Protein AF-A0A6C0JIK9-F1 (afdb_monomer_lite)

pLDDT: mean 92.33, std 9.12, range [46.41, 98.75]

Foldseek 3Di:
DAAEAEQLALVPGVQLVCQVVVVVVVRQHYEWEWEDACPAIKTDDDQACVVLVDGGGRNDDDQVVVVVSSIHGVVVNLVVCVVAAAHEYEYEYDDDDCVNLVRVLVVLVVGDLPGYAYEYEYQPVVSLVVNCVSNDDPDPRYFYEYEEEDDDDDPVVVSPPPGQEYEYEQVCCLVCLVVDPHAYEYPDDAAPVSRPDDCVSHPYYHYNHSVNPDDD

Secondary structure (DSSP, 8-state):
-EEEETTS-SSSTT-GGGHHHHHHTT--EEEEEEEE-SSSEEE-S-SBSGGGT--SBGGGS-HHHHHTTT-EEHHHHHHHHTT-SS-EEEEEE-SS-THHHHHHHHHHHHS--TT-EEEEE-S-HHHHHHHHHHHTT--TTEEEEEEE-SPPPTTHHHHTTT-SEEEEETTTGGGTGGG--S-EEEES--SSTT-SS-GGG-SEEEES-GGGG---

InterPro domains:
  IPR017946 PLC-like phosphodiesterase, TIM beta/alpha-barrel domain superfamily [G3DSA:3.20.20.190] (1-215)
  IPR017946 PLC-like phosphodiesterase, TIM beta/alpha-barrel domain superfamily [SSF51695] (24-212)
  IPR030395 Glycerophosphodiester phosphodiesterase domain [PF03009] (11-85)

Radius of gyration: 16.89 Å; chains: 1; bounding box: 44×43×44 Å

Sequence (216 aa):
MNVICHRIDYYSQNNINLIDSYIKKGINSFEIDIQLCKDEIVIFHDFSLTSKGINKNVSEFPLEQLEKYGIYSIDKLFSLLTNYSKVNIFLDLKGFNEKLIGKLYEKLINIDLSKNTFYIQSFNHYFINLLKKLLGNNIKNIFFGYLIGTYMDIHWHKYIKNIDYLCIDNQFISKFIKKIEKPLYVYNCNSKEELTCESRFLSGIITDFPFNFKRN

Structure (mmCIF, N/CA/C/O backbone):
data_AF-A0A6C0JIK9-F1
#
_entry.id   AF-A0A6C0JIK9-F1
#
loop_
_atom_site.group_PDB
_atom_site.id
_atom_site.type_symbol
_atom_site.label_atom_id
_atom_site.label_alt_id
_atom_site.label_comp_id
_atom_site.label_asym_id
_atom_site.label_entity_id
_atom_site.label_seq_id
_atom_site.pdbx_PDB_ins_code
_atom_site.Cartn_x
_atom_site.Cartn_y
_atom_site.Cartn_z
_atom_site.occupancy
_atom_site.B_iso_or_equiv
_atom_site.auth_seq_id
_atom_site.auth_comp_id
_atom_site.auth_asym_id
_atom_site.auth_atom_id
_atom_site.pdbx_PDB_model_num
ATOM 1 N N . MET A 1 1 ? 5.771 -8.894 -16.751 1.00 87.50 1 MET A N 1
ATOM 2 C CA . MET A 1 1 ? 6.016 -7.807 -15.788 1.00 87.50 1 MET A CA 1
ATOM 3 C C . MET A 1 1 ? 4.672 -7.236 -15.382 1.00 87.50 1 MET A C 1
ATOM 5 O O . MET A 1 1 ? 3.883 -6.911 -16.264 1.00 87.50 1 MET A O 1
ATOM 9 N N . ASN A 1 2 ? 4.401 -7.183 -14.084 1.00 92.94 2 ASN A N 1
ATOM 10 C CA . ASN A 1 2 ? 3.173 -6.618 -13.535 1.00 92.94 2 ASN A CA 1
ATOM 11 C C . ASN A 1 2 ? 3.219 -5.088 -13.592 1.00 92.94 2 ASN A C 1
ATOM 13 O O . ASN A 1 2 ? 4.280 -4.491 -13.422 1.00 92.94 2 ASN A O 1
ATOM 17 N N . VAL A 1 3 ? 2.068 -4.464 -13.812 1.00 95.50 3 VAL A N 1
ATOM 18 C CA . VAL A 1 3 ? 1.909 -3.010 -13.731 1.00 95.50 3 VAL A CA 1
ATOM 19 C C . VAL A 1 3 ? 1.106 -2.720 -12.476 1.00 95.50 3 VAL A C 1
ATOM 21 O O . VAL A 1 3 ? -0.031 -3.174 -12.355 1.00 95.50 3 VAL A O 1
ATOM 24 N N . ILE A 1 4 ? 1.722 -2.015 -11.536 1.00 97.62 4 ILE A N 1
ATOM 25 C CA . ILE A 1 4 ? 1.156 -1.671 -10.240 1.00 97.62 4 ILE A CA 1
ATOM 26 C C . ILE A 1 4 ? 0.809 -0.187 -10.277 1.00 97.62 4 ILE A C 1
ATOM 28 O O . ILE A 1 4 ? 1.666 0.656 -10.536 1.00 97.62 4 ILE A O 1
ATOM 32 N N . CYS A 1 5 ? -0.459 0.127 -10.041 1.00 97.75 5 CYS A N 1
ATOM 33 C CA . CYS A 1 5 ? -0.926 1.501 -10.017 1.00 97.75 5 CYS A CA 1
ATOM 34 C C . CYS A 1 5 ? -0.479 2.180 -8.722 1.00 97.75 5 CYS A C 1
ATOM 36 O O . CYS A 1 5 ? -0.973 1.827 -7.649 1.00 97.75 5 CYS A O 1
ATOM 38 N N . HIS A 1 6 ? 0.443 3.132 -8.833 1.00 98.06 6 HIS A N 1
ATOM 39 C CA . HIS A 1 6 ? 0.947 3.919 -7.713 1.00 98.06 6 HIS A CA 1
ATOM 40 C C . HIS A 1 6 ? -0.191 4.751 -7.129 1.00 98.06 6 HIS A C 1
ATOM 42 O O . HIS A 1 6 ? -0.870 5.474 -7.864 1.00 98.06 6 HIS A O 1
ATOM 48 N N . ARG A 1 7 ? -0.446 4.593 -5.827 1.00 97.69 7 ARG A N 1
ATOM 49 C CA . ARG A 1 7 ? -1.497 5.309 -5.088 1.00 97.69 7 ARG A CA 1
ATOM 50 C C . ARG A 1 7 ? -2.867 5.299 -5.765 1.00 97.69 7 ARG A C 1
ATOM 52 O O . ARG A 1 7 ? -3.630 6.243 -5.594 1.00 97.69 7 ARG A O 1
ATOM 59 N N . ILE A 1 8 ? -3.206 4.251 -6.520 1.00 96.94 8 ILE A N 1
ATOM 60 C CA . ILE A 1 8 ? -4.480 4.062 -7.252 1.00 96.94 8 ILE A CA 1
ATOM 61 C C . ILE A 1 8 ? -4.760 5.063 -8.390 1.00 96.94 8 ILE A C 1
ATOM 63 O O . ILE A 1 8 ? -5.288 4.654 -9.419 1.00 96.94 8 ILE A O 1
ATOM 67 N N . ASP A 1 9 ? -4.448 6.345 -8.240 1.00 95.81 9 ASP A N 1
ATOM 68 C CA . ASP A 1 9 ? -4.640 7.376 -9.258 1.00 95.81 9 ASP A CA 1
ATOM 69 C C . ASP A 1 9 ? -3.672 8.543 -9.039 1.00 95.81 9 ASP A C 1
ATOM 71 O O . ASP A 1 9 ? -3.391 8.926 -7.904 1.00 95.81 9 ASP A O 1
ATOM 75 N N . TYR A 1 10 ? -3.202 9.146 -10.130 1.00 94.06 10 TYR A N 1
ATOM 76 C CA . TYR A 1 10 ? -2.253 10.256 -10.077 1.00 94.06 10 TYR A CA 1
ATOM 77 C C . TYR A 1 10 ? -2.864 11.527 -9.465 1.00 94.06 10 TYR A C 1
ATOM 79 O O . TYR A 1 10 ? -2.210 12.208 -8.674 1.00 94.06 10 TYR A O 1
ATOM 87 N N . TYR A 1 11 ? -4.121 11.839 -9.802 1.00 93.19 11 TYR A N 1
ATOM 88 C CA . TYR A 1 11 ? -4.795 13.066 -9.362 1.00 93.19 11 TYR A CA 1
ATOM 89 C C . TYR A 1 11 ? -5.511 12.898 -8.017 1.00 93.19 11 TYR A C 1
ATOM 91 O O . TYR A 1 11 ? -5.563 13.822 -7.209 1.00 93.19 11 TYR A O 1
ATOM 99 N N . SER A 1 12 ? -6.059 11.711 -7.773 1.00 93.81 12 SER A N 1
ATOM 100 C CA . SER A 1 12 ? -6.825 11.335 -6.584 1.00 93.81 12 SER A CA 1
ATOM 101 C C . SER A 1 12 ? -6.098 10.249 -5.797 1.00 93.81 12 SER A C 1
ATOM 103 O O . SER A 1 12 ? -6.660 9.187 -5.518 1.00 93.81 12 SER A O 1
ATOM 105 N N . GLN A 1 13 ? -4.841 10.522 -5.449 1.00 95.56 13 GLN A N 1
ATOM 106 C CA . GLN A 1 13 ? -3.968 9.573 -4.762 1.00 95.56 13 GLN A CA 1
ATOM 107 C C . GLN A 1 13 ? -4.644 8.952 -3.538 1.00 95.56 13 GLN A C 1
ATOM 109 O O . GLN A 1 13 ? -5.272 9.640 -2.730 1.00 95.56 13 GLN A O 1
ATOM 114 N N . ASN A 1 14 ? -4.478 7.639 -3.398 1.00 96.94 14 ASN A N 1
ATOM 115 C CA . ASN A 1 14 ? -4.980 6.814 -2.307 1.00 96.94 14 ASN A CA 1
ATOM 116 C C . ASN A 1 14 ? -6.527 6.784 -2.182 1.00 96.94 14 ASN A C 1
ATOM 118 O O . ASN A 1 14 ? -7.073 6.307 -1.186 1.00 96.94 14 ASN A O 1
ATOM 122 N N . ASN A 1 15 ? -7.273 7.217 -3.210 1.00 96.94 15 ASN A N 1
ATOM 123 C CA . ASN A 1 15 ? -8.735 7.112 -3.238 1.00 96.94 15 ASN A CA 1
ATOM 124 C C . ASN A 1 15 ? -9.202 5.691 -3.601 1.00 96.94 15 ASN A C 1
ATOM 126 O O . ASN A 1 15 ? -9.429 5.357 -4.766 1.00 96.94 15 ASN A O 1
ATOM 130 N N . ILE A 1 16 ? -9.424 4.864 -2.579 1.00 97.62 16 ILE A N 1
ATOM 131 C CA . ILE A 1 16 ? -9.861 3.465 -2.728 1.00 97.62 16 ILE A CA 1
ATOM 132 C C . ILE A 1 16 ? -11.177 3.279 -3.486 1.00 97.62 16 ILE A C 1
ATOM 134 O O . ILE A 1 16 ? -11.391 2.218 -4.066 1.00 97.62 16 ILE A O 1
ATOM 138 N N . ASN A 1 17 ? -12.043 4.294 -3.558 1.00 96.62 17 ASN A N 1
ATOM 139 C CA . ASN A 1 17 ? -13.299 4.181 -4.305 1.00 96.62 17 ASN A CA 1
ATOM 140 C C . ASN A 1 17 ? -13.068 4.048 -5.823 1.00 96.62 17 ASN A C 1
ATOM 142 O O . ASN A 1 17 ? -13.964 3.615 -6.544 1.00 96.62 17 ASN A O 1
ATOM 146 N N . LEU A 1 18 ? -11.873 4.391 -6.320 1.00 97.31 18 LEU A N 1
ATOM 147 C CA . LEU A 1 18 ? -11.516 4.255 -7.734 1.00 97.31 18 LEU A CA 1
ATOM 148 C C . LEU A 1 18 ? -11.100 2.829 -8.123 1.00 97.31 18 LEU A C 1
ATOM 150 O O . LEU A 1 18 ? -11.080 2.523 -9.317 1.00 97.31 18 LEU A O 1
ATOM 154 N N . ILE A 1 19 ? -10.828 1.946 -7.154 1.00 97.75 19 ILE A N 1
ATOM 155 C CA . ILE A 1 19 ? -10.334 0.580 -7.400 1.00 97.75 19 ILE A CA 1
ATOM 156 C C . ILE A 1 19 ? -11.258 -0.203 -8.343 1.00 97.75 19 ILE A C 1
ATOM 158 O O . ILE A 1 19 ? -10.768 -0.793 -9.302 1.00 97.75 19 ILE A O 1
ATOM 162 N N . ASP A 1 20 ? -12.582 -0.157 -8.144 1.00 97.19 20 ASP A N 1
ATOM 163 C CA . ASP A 1 20 ? -13.560 -0.817 -9.032 1.00 97.19 20 ASP A CA 1
ATOM 164 C C . ASP A 1 20 ? -13.378 -0.393 -10.498 1.00 97.19 20 ASP A C 1
ATOM 166 O O . ASP A 1 20 ? -13.280 -1.219 -11.408 1.00 97.19 20 ASP A O 1
ATOM 170 N N . SER A 1 21 ? -13.270 0.918 -10.730 1.00 96.94 21 SER A N 1
ATOM 171 C CA . SER A 1 21 ? -13.127 1.477 -12.075 1.00 96.94 21 SER A CA 1
ATOM 172 C C . SER A 1 21 ? -11.813 1.054 -12.739 1.00 96.94 21 SER A C 1
ATOM 174 O O . SER A 1 21 ? -11.786 0.787 -13.942 1.00 96.94 21 SER A O 1
ATOM 176 N N . TYR A 1 22 ? -10.732 0.928 -11.965 1.00 96.88 22 TYR A N 1
ATOM 177 C CA . TYR A 1 22 ? -9.437 0.456 -12.453 1.00 96.88 22 TYR A CA 1
ATOM 178 C C . TYR A 1 22 ? -9.450 -1.046 -12.739 1.00 96.88 22 TYR A C 1
ATOM 180 O O . TYR A 1 22 ? -8.959 -1.462 -13.792 1.00 96.88 22 TYR A O 1
ATOM 188 N N . ILE A 1 23 ? -10.088 -1.848 -11.882 1.00 96.75 23 ILE A N 1
ATOM 189 C CA . ILE A 1 23 ? -10.288 -3.285 -12.111 1.00 96.75 23 ILE A CA 1
ATOM 190 C C . ILE A 1 23 ? -11.097 -3.519 -13.387 1.00 96.75 23 ILE A C 1
ATOM 192 O O . ILE A 1 23 ? -10.680 -4.319 -14.225 1.00 96.75 23 ILE A O 1
ATOM 196 N N . LYS A 1 24 ? -12.189 -2.776 -13.605 1.00 95.94 24 LYS A N 1
ATOM 197 C CA . LYS A 1 24 ? -12.983 -2.829 -14.850 1.00 95.94 24 LYS A CA 1
ATOM 198 C C . LYS A 1 24 ? -12.169 -2.458 -16.086 1.00 95.94 24 LYS A C 1
ATOM 200 O O . LYS A 1 24 ? -12.395 -3.001 -17.163 1.00 95.94 24 LYS A O 1
ATOM 205 N N . LYS A 1 25 ? -11.183 -1.575 -15.930 1.00 95.38 25 LYS A N 1
ATOM 206 C CA . LYS A 1 25 ? -10.211 -1.235 -16.975 1.00 95.38 25 LYS A CA 1
ATOM 207 C C . LYS A 1 25 ? -9.052 -2.225 -17.055 1.00 95.38 25 LYS A C 1
ATOM 209 O O . LYS A 1 25 ? -8.130 -1.979 -17.824 1.00 95.38 25 LYS A O 1
ATOM 214 N N . GLY A 1 26 ? -9.061 -3.328 -16.308 1.00 94.88 26 GLY A N 1
ATOM 215 C CA . GLY A 1 26 ? -8.058 -4.393 -16.336 1.00 94.88 26 GLY A CA 1
ATOM 216 C C . GLY A 1 26 ? -6.762 -4.081 -15.584 1.00 94.88 26 GLY A C 1
ATOM 217 O O . G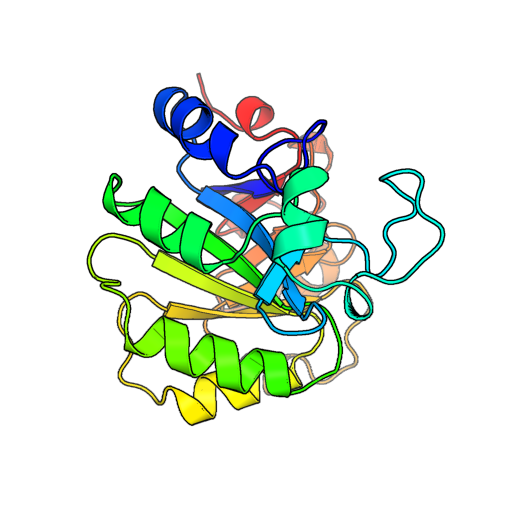LY A 1 26 ? -5.720 -4.601 -15.975 1.00 94.88 26 GLY A O 1
ATOM 218 N N . ILE A 1 27 ? -6.796 -3.205 -14.578 1.00 96.31 27 ILE A N 1
ATOM 219 C CA . ILE A 1 27 ? -5.706 -2.994 -13.615 1.00 96.31 27 ILE A CA 1
ATOM 220 C C . ILE A 1 27 ? -6.095 -3.674 -12.304 1.00 96.31 27 ILE A C 1
ATOM 222 O O . ILE A 1 27 ? -7.094 -3.318 -11.692 1.00 96.31 27 ILE A O 1
ATOM 226 N N . ASN A 1 28 ? -5.314 -4.660 -11.872 1.00 97.06 28 ASN A N 1
ATOM 227 C CA . ASN A 1 28 ? -5.610 -5.476 -10.689 1.00 97.06 28 ASN A CA 1
ATOM 228 C C . ASN A 1 28 ? -4.529 -5.393 -9.605 1.00 97.06 28 ASN A C 1
ATOM 230 O O . ASN A 1 28 ? -4.548 -6.183 -8.667 1.00 97.06 28 ASN A O 1
ATOM 234 N N . SER A 1 29 ? -3.554 -4.501 -9.763 1.00 98.06 29 SER A N 1
ATOM 235 C CA . SER A 1 29 ? -2.438 -4.350 -8.836 1.00 98.06 29 SER A CA 1
ATOM 236 C C . SER A 1 29 ? -2.322 -2.886 -8.433 1.00 98.06 29 SER A C 1
ATOM 238 O O . SER A 1 29 ? -2.207 -2.023 -9.303 1.00 98.06 29 SER A O 1
ATOM 240 N N . PHE A 1 30 ? -2.366 -2.611 -7.133 1.00 98.56 30 PHE A N 1
ATOM 241 C CA . PHE A 1 30 ? -2.394 -1.257 -6.579 1.00 98.56 30 PHE A CA 1
ATOM 242 C C . PHE A 1 30 ? -1.351 -1.130 -5.484 1.00 98.56 30 PHE A C 1
ATOM 244 O O . PHE A 1 30 ? -1.243 -2.019 -4.644 1.00 98.56 30 PHE A O 1
ATOM 251 N N . GLU A 1 31 ? -0.608 -0.035 -5.489 1.00 98.62 31 GLU A N 1
ATOM 252 C CA . GLU A 1 31 ? 0.199 0.395 -4.357 1.00 98.62 31 GLU A CA 1
ATOM 253 C C . GLU A 1 31 ? -0.578 1.462 -3.581 1.00 98.62 31 GLU A C 1
ATOM 255 O O . GLU A 1 31 ? -1.300 2.267 -4.174 1.00 98.62 31 GLU A O 1
ATOM 260 N N . ILE A 1 32 ? -0.541 1.358 -2.254 1.00 98.62 32 ILE A N 1
ATOM 261 C CA . ILE A 1 32 ? -1.338 2.159 -1.332 1.00 98.62 32 ILE A CA 1
ATOM 262 C C . ILE A 1 32 ? -0.488 2.460 -0.100 1.00 98.62 32 ILE A C 1
ATOM 264 O O . ILE A 1 32 ? -0.008 1.543 0.574 1.00 98.62 32 ILE A O 1
ATOM 268 N N . ASP A 1 33 ? -0.387 3.740 0.244 1.00 98.62 33 ASP A N 1
ATOM 269 C CA . ASP A 1 33 ? 0.298 4.184 1.452 1.00 98.62 33 ASP A CA 1
ATOM 270 C C . ASP A 1 33 ? -0.622 4.067 2.668 1.00 98.62 33 ASP A C 1
ATOM 272 O O . ASP A 1 33 ? -1.766 4.536 2.644 1.00 98.62 33 ASP A O 1
ATOM 276 N N . ILE A 1 34 ? -0.111 3.507 3.764 1.00 98.75 34 ILE A N 1
ATOM 277 C CA . ILE A 1 34 ? -0.826 3.467 5.040 1.00 98.75 34 ILE A CA 1
ATOM 278 C C . ILE A 1 34 ? 0.009 4.034 6.182 1.00 98.75 34 ILE A C 1
ATOM 280 O O . ILE A 1 34 ? 1.224 3.848 6.257 1.00 98.75 34 ILE A O 1
ATOM 284 N N . GLN A 1 35 ? -0.662 4.702 7.115 1.00 98.62 35 GLN A N 1
ATOM 285 C CA . GLN A 1 35 ? -0.045 5.264 8.314 1.00 98.62 35 GLN A CA 1
ATOM 286 C C . GLN A 1 35 ? -1.031 5.303 9.483 1.00 98.62 35 GLN A C 1
ATOM 288 O O . GLN A 1 35 ? -2.224 5.050 9.323 1.00 98.62 35 GLN A O 1
ATOM 293 N N . LEU A 1 36 ? -0.537 5.627 10.676 1.00 98.38 36 LEU A N 1
ATOM 294 C CA . LEU A 1 36 ? -1.397 5.858 11.833 1.00 98.38 36 LEU A CA 1
ATOM 295 C C . LEU A 1 36 ? -1.973 7.273 11.830 1.00 98.38 36 LEU A C 1
ATOM 297 O O . LEU A 1 36 ? -1.230 8.250 11.728 1.00 98.38 36 LEU A O 1
ATOM 301 N N . CYS A 1 37 ? -3.277 7.373 12.063 1.00 98.12 37 CYS A N 1
ATOM 302 C CA . CYS A 1 37 ? -3.875 8.572 12.636 1.00 98.12 37 CYS A CA 1
ATOM 303 C C . CYS A 1 37 ? -3.893 8.470 14.175 1.00 98.12 37 CYS A C 1
ATOM 305 O O . CYS A 1 37 ? -3.171 7.661 14.770 1.00 98.12 37 CYS A O 1
ATOM 307 N N . LYS A 1 38 ? -4.698 9.299 14.847 1.00 97.38 38 LYS A N 1
ATOM 308 C CA . LYS A 1 38 ? -4.782 9.323 16.316 1.00 97.38 38 LYS A CA 1
ATOM 309 C C . LYS A 1 38 ? -5.157 7.960 16.913 1.00 97.38 38 LYS A C 1
ATOM 311 O O . LYS A 1 38 ? -4.594 7.539 17.929 1.00 97.38 38 LYS A O 1
ATOM 316 N N . ASP A 1 39 ? -6.107 7.271 16.296 1.00 96.38 39 ASP A N 1
ATOM 317 C CA . ASP A 1 39 ? -6.758 6.078 16.836 1.00 96.38 39 ASP A CA 1
ATOM 318 C C . ASP A 1 39 ? -6.714 4.855 15.911 1.00 96.38 39 ASP A C 1
ATOM 320 O O . ASP A 1 39 ? -6.732 3.740 16.430 1.00 96.38 39 ASP A O 1
ATOM 324 N N . GLU A 1 40 ? -6.550 5.026 14.597 1.00 98.12 40 GLU A N 1
ATOM 325 C CA . GLU A 1 40 ? -6.634 3.951 13.596 1.00 98.12 40 GLU A CA 1
ATOM 326 C C . GLU A 1 40 ? -5.555 4.003 12.499 1.00 98.12 40 GLU A C 1
ATOM 328 O O . GLU A 1 40 ? -4.706 4.895 12.460 1.00 98.12 40 GLU A O 1
ATOM 333 N N . ILE A 1 41 ? -5.562 2.991 11.622 1.00 98.75 41 ILE A N 1
ATOM 334 C CA . ILE A 1 41 ? -4.754 2.969 10.394 1.00 98.75 41 ILE A CA 1
ATOM 335 C C . ILE A 1 41 ? -5.549 3.615 9.259 1.00 98.75 41 ILE A C 1
ATOM 337 O O . ILE A 1 41 ? -6.652 3.165 8.932 1.00 98.75 41 ILE A O 1
ATOM 341 N N . VAL A 1 42 ? -4.950 4.617 8.623 1.00 98.75 42 VAL A N 1
ATOM 342 C CA . VAL A 1 42 ? -5.516 5.356 7.492 1.00 98.75 42 VAL A CA 1
ATOM 343 C C . VAL A 1 42 ? -4.699 5.166 6.223 1.00 98.75 42 VAL A C 1
ATOM 345 O O . VAL A 1 42 ? -3.504 4.882 6.273 1.00 98.75 42 VAL A O 1
ATOM 348 N N . ILE A 1 43 ? -5.367 5.350 5.091 1.00 98.69 43 ILE A N 1
ATOM 349 C CA . ILE A 1 43 ? -4.814 5.280 3.742 1.00 98.69 43 ILE A CA 1
ATOM 350 C C . ILE A 1 43 ? -4.474 6.699 3.285 1.00 98.69 43 ILE A C 1
ATOM 352 O O . ILE A 1 43 ? -5.362 7.471 2.912 1.00 98.69 43 ILE A O 1
ATOM 356 N N . PHE A 1 44 ? -3.198 7.068 3.400 1.00 98.31 44 PHE A N 1
ATOM 357 C CA . PHE A 1 44 ? -2.703 8.409 3.094 1.00 98.31 44 PHE A CA 1
ATOM 358 C C . PHE A 1 44 ? -1.170 8.443 3.051 1.00 98.31 44 PHE A C 1
ATOM 360 O O . PHE A 1 44 ? -0.517 7.798 3.872 1.00 98.31 44 PHE A O 1
ATOM 367 N N . HIS A 1 45 ? -0.599 9.239 2.143 1.00 97.19 45 HIS A N 1
ATOM 368 C CA . HIS A 1 45 ? 0.852 9.314 1.935 1.00 97.19 45 HIS A CA 1
ATOM 369 C C . HIS A 1 45 ? 1.562 10.276 2.899 1.00 97.19 45 HIS A C 1
ATOM 371 O O . HIS A 1 45 ? 2.514 9.892 3.576 1.00 97.19 45 HIS A O 1
ATOM 377 N N . ASP A 1 46 ? 1.127 11.539 2.934 1.00 96.88 46 ASP A N 1
ATOM 378 C CA . ASP A 1 46 ? 1.844 12.609 3.632 1.00 96.88 46 ASP A CA 1
ATOM 379 C C . ASP A 1 46 ? 1.643 12.508 5.148 1.00 96.88 46 ASP A C 1
ATOM 381 O O . ASP A 1 46 ? 0.565 12.154 5.612 1.00 96.88 46 ASP A O 1
ATOM 385 N N . PHE A 1 47 ? 2.644 12.869 5.954 1.00 97.12 47 PHE A N 1
ATOM 386 C CA . PHE A 1 47 ? 2.457 12.941 7.412 1.00 97.12 47 PHE A CA 1
ATOM 387 C C . PHE A 1 47 ? 1.614 14.153 7.844 1.00 97.12 47 PHE A C 1
ATOM 389 O O . PHE A 1 47 ? 0.999 14.133 8.915 1.00 97.12 47 PHE A O 1
ATOM 396 N N . SER A 1 48 ? 1.563 15.198 7.010 1.00 97.19 48 SER A N 1
ATOM 397 C CA . SER A 1 48 ? 0.752 16.396 7.223 1.00 97.19 48 SER A CA 1
ATOM 398 C C . SER A 1 48 ? -0.465 16.438 6.302 1.00 97.19 48 SER A C 1
ATOM 400 O O . SER A 1 48 ? -0.458 15.917 5.192 1.00 97.19 48 SER A O 1
ATOM 402 N N . LEU A 1 49 ? -1.517 17.126 6.743 1.00 96.75 49 LEU A N 1
ATOM 403 C CA . LEU A 1 49 ? -2.734 17.367 5.963 1.00 96.75 49 LEU A CA 1
ATOM 404 C C . LEU A 1 49 ? -2.626 18.625 5.080 1.00 96.75 49 LEU A C 1
ATOM 406 O O . LEU A 1 49 ? -3.639 19.175 4.642 1.00 96.75 49 LEU A O 1
ATOM 410 N N . THR A 1 50 ? -1.410 19.103 4.800 1.00 96.19 50 THR A N 1
ATOM 411 C CA . THR A 1 50 ? -1.184 20.335 4.028 1.00 96.19 50 THR A CA 1
ATOM 412 C C . THR A 1 50 ? -1.737 20.218 2.608 1.00 96.19 50 THR A C 1
ATOM 414 O O . THR A 1 50 ? -2.334 21.171 2.111 1.00 96.19 50 THR A O 1
ATOM 417 N N . SER A 1 51 ? -1.653 19.034 1.990 1.00 93.12 51 SER A N 1
ATOM 418 C CA . SER A 1 51 ? -2.269 18.731 0.686 1.00 93.12 51 SER A CA 1
ATOM 419 C C . SER A 1 51 ? -3.806 18.772 0.706 1.00 93.12 51 SER A C 1
ATOM 421 O O . SER A 1 51 ? -4.443 18.828 -0.344 1.00 93.12 51 SER A O 1
ATOM 423 N N . LYS A 1 52 ? -4.415 18.811 1.897 1.00 93.12 52 LYS A N 1
ATOM 424 C CA . LYS A 1 52 ? -5.850 19.038 2.132 1.00 93.12 52 LYS A CA 1
ATOM 425 C C . LYS A 1 52 ? -6.158 20.460 2.625 1.00 93.12 52 LYS A C 1
ATOM 427 O O . LYS A 1 52 ? -7.290 20.734 3.006 1.00 93.12 52 LYS A O 1
ATOM 432 N N . GLY A 1 53 ? -5.171 21.360 2.637 1.00 95.00 53 GLY A N 1
ATOM 433 C CA . GLY A 1 53 ? -5.316 22.739 3.113 1.00 95.00 53 GLY A CA 1
ATOM 434 C C . GLY A 1 53 ? -5.322 22.891 4.639 1.00 95.00 53 GLY A C 1
ATOM 435 O O . GLY A 1 53 ? -5.731 23.934 5.143 1.00 95.00 53 GLY A O 1
ATOM 436 N N . ILE A 1 54 ? -4.880 21.875 5.389 1.00 95.62 54 ILE A N 1
ATOM 437 C CA . ILE A 1 54 ? -4.914 21.862 6.858 1.00 95.62 54 ILE A CA 1
ATOM 438 C C . ILE A 1 54 ? -3.483 21.822 7.396 1.00 95.62 54 ILE A C 1
ATOM 440 O O . ILE A 1 54 ? -2.734 20.882 7.143 1.00 95.62 54 ILE A O 1
ATOM 444 N N . ASN A 1 55 ? -3.100 22.821 8.191 1.00 95.75 55 ASN A N 1
ATOM 445 C CA . ASN A 1 55 ? -1.758 22.902 8.773 1.00 95.75 55 ASN A CA 1
ATOM 446 C C . ASN A 1 55 ? -1.626 22.087 10.076 1.00 95.75 55 ASN A C 1
ATOM 448 O O . ASN A 1 55 ? -1.435 22.656 11.150 1.00 95.75 55 ASN A O 1
ATOM 452 N N . LYS A 1 56 ? -1.806 20.764 9.989 1.00 96.38 56 LYS A N 1
ATOM 453 C CA . LYS A 1 56 ? -1.677 19.809 11.105 1.00 96.38 56 LYS A CA 1
ATOM 454 C C . LYS A 1 56 ? -1.237 18.430 10.612 1.00 96.38 56 LYS A C 1
ATOM 456 O O . LYS A 1 56 ? -1.382 18.127 9.425 1.00 96.38 56 LYS A O 1
ATOM 461 N N . ASN A 1 57 ? -0.753 17.581 11.517 1.00 97.44 57 ASN A N 1
ATOM 462 C CA . ASN A 1 57 ? -0.393 16.201 11.194 1.00 97.44 57 ASN A CA 1
ATOM 463 C C . ASN A 1 57 ? -1.602 15.261 11.193 1.00 97.44 57 ASN A C 1
ATOM 465 O O . ASN A 1 57 ? -2.558 15.439 11.950 1.00 97.44 57 ASN A O 1
ATOM 469 N N . VAL A 1 58 ? -1.522 14.201 10.390 1.00 97.44 58 VAL A N 1
ATOM 470 C CA . VAL A 1 58 ? -2.533 13.128 10.321 1.00 97.44 58 VAL A CA 1
ATOM 471 C C . VAL A 1 58 ? -2.730 12.463 11.687 1.00 97.44 58 VAL A C 1
ATOM 473 O O . VAL A 1 58 ? -3.856 12.184 12.095 1.00 97.44 58 VAL A O 1
ATOM 476 N N . SER A 1 59 ? -1.640 12.276 12.437 1.00 97.50 59 SER A N 1
ATOM 477 C CA . SER A 1 59 ? -1.632 11.659 13.770 1.00 97.50 59 SER A CA 1
ATOM 478 C C . SER A 1 59 ? -2.410 12.437 14.836 1.00 97.50 59 SER A C 1
ATOM 480 O O . SER A 1 59 ? -2.669 11.907 15.914 1.00 97.50 59 SER A O 1
ATOM 482 N N . GLU A 1 60 ? -2.768 13.696 14.575 1.00 97.25 60 GLU A N 1
ATOM 483 C CA . GLU A 1 60 ? -3.519 14.536 15.514 1.00 97.25 60 GLU A CA 1
ATOM 484 C C . GLU A 1 60 ? -5.040 14.354 15.393 1.00 97.25 60 GLU A C 1
ATOM 486 O O . GLU A 1 60 ? -5.783 14.742 16.300 1.00 97.25 60 GLU A O 1
ATOM 491 N N . PHE A 1 61 ? -5.517 13.752 14.300 1.00 97.94 61 PHE A N 1
ATOM 492 C CA . PHE A 1 61 ? -6.941 13.627 13.999 1.00 97.94 61 PHE A CA 1
ATOM 493 C C . PHE A 1 61 ? -7.450 12.201 14.222 1.00 97.94 61 PHE A C 1
ATOM 495 O O . PHE A 1 61 ? -6.774 11.245 13.834 1.00 97.94 61 PHE A O 1
ATOM 502 N N . PRO A 1 62 ? -8.647 12.034 14.816 1.00 97.94 62 PRO A N 1
ATOM 503 C CA . PRO A 1 62 ? -9.334 10.750 14.802 1.00 97.94 62 PRO A CA 1
ATOM 504 C C . PRO A 1 62 ? -9.828 10.419 13.388 1.00 97.94 62 PRO A C 1
ATOM 506 O O . PRO A 1 62 ? -10.121 11.328 12.600 1.00 97.94 62 PRO A O 1
ATOM 509 N N . LEU A 1 63 ? -9.966 9.126 13.085 1.00 98.19 63 LEU A N 1
ATOM 510 C CA . LEU A 1 63 ? -10.431 8.633 11.781 1.00 98.19 63 LEU A CA 1
ATOM 511 C C . LEU A 1 63 ? -11.709 9.335 11.295 1.00 98.19 63 LEU A C 1
ATOM 513 O O . LEU A 1 63 ? -11.742 9.816 10.167 1.00 98.19 63 LEU A O 1
ATOM 517 N N . GLU A 1 64 ? -12.723 9.465 12.153 1.00 97.69 64 GLU A N 1
ATOM 518 C CA . GLU A 1 64 ? -14.018 10.079 11.807 1.00 97.69 64 GLU A CA 1
ATOM 519 C C . GLU A 1 64 ? -13.871 11.495 11.214 1.00 97.69 64 GLU A C 1
ATOM 521 O O . GLU A 1 64 ? -14.613 11.911 10.322 1.00 97.69 64 GLU A O 1
ATOM 526 N N . GLN A 1 65 ? -12.890 12.267 11.691 1.00 97.50 65 GLN A N 1
ATOM 527 C CA . GLN A 1 65 ? -12.629 13.602 11.155 1.00 97.50 65 GLN A CA 1
ATOM 528 C C . GLN A 1 65 ? -11.876 13.548 9.824 1.00 97.50 65 GLN A C 1
ATOM 530 O O . GLN A 1 65 ? -12.124 14.385 8.959 1.00 97.50 65 GLN A O 1
ATOM 535 N N . LEU A 1 66 ? -10.979 12.576 9.651 1.00 97.88 66 LEU A N 1
ATOM 536 C CA . LEU A 1 66 ? -10.204 12.380 8.424 1.00 97.88 66 LEU A CA 1
ATOM 537 C C . LEU A 1 66 ? -11.078 11.920 7.250 1.00 97.88 66 LEU A C 1
ATOM 539 O O . LEU A 1 66 ? -10.860 12.359 6.117 1.00 97.88 66 LEU A O 1
ATOM 543 N N . GLU A 1 67 ? -12.121 11.132 7.510 1.00 96.31 67 GLU A N 1
ATOM 544 C CA . GLU A 1 67 ? -13.049 10.667 6.471 1.00 96.31 67 GLU A CA 1
ATOM 545 C C . GLU A 1 67 ? -13.761 11.817 5.745 1.00 96.31 67 GLU A C 1
ATOM 547 O O . GLU A 1 67 ? -14.031 11.715 4.545 1.00 96.31 67 GLU A O 1
ATOM 552 N N . LYS A 1 68 ? -13.967 12.958 6.420 1.00 94.94 68 LYS A N 1
ATOM 553 C CA . LYS A 1 68 ? -14.534 14.185 5.826 1.00 94.94 68 LYS A CA 1
ATOM 554 C C . LYS A 1 68 ? -13.655 14.772 4.714 1.00 94.94 68 LYS A C 1
ATOM 556 O O . LYS A 1 68 ? -14.154 15.513 3.873 1.00 94.94 68 LYS A O 1
ATOM 561 N N . TYR A 1 69 ? -12.371 14.414 4.681 1.00 94.56 69 TYR A N 1
ATOM 562 C CA . TYR A 1 69 ? -11.396 14.838 3.668 1.00 94.56 69 TYR A CA 1
ATOM 563 C C . TYR A 1 69 ? -11.086 13.743 2.635 1.00 94.56 69 TYR A C 1
ATOM 565 O O . TYR A 1 69 ? -10.131 13.867 1.853 1.00 94.56 69 TYR A O 1
ATOM 573 N N . GLY A 1 70 ? -11.875 12.663 2.631 1.00 94.69 70 GLY A N 1
ATOM 574 C CA . GLY A 1 70 ? -11.677 11.507 1.758 1.00 94.69 70 GLY A CA 1
ATOM 575 C C . GLY A 1 70 ? -10.467 10.652 2.139 1.00 94.69 70 GLY A C 1
ATOM 576 O O . GLY A 1 70 ? -9.926 9.967 1.278 1.00 94.69 70 GLY A O 1
ATOM 577 N N . ILE A 1 71 ? -10.018 10.719 3.396 1.00 97.81 71 ILE A N 1
ATOM 578 C CA . ILE A 1 71 ? -8.965 9.856 3.940 1.00 97.81 71 ILE A CA 1
ATOM 579 C C . ILE A 1 71 ? -9.651 8.704 4.668 1.00 97.81 71 ILE A C 1
ATOM 581 O O . ILE A 1 71 ? -10.359 8.919 5.648 1.00 97.81 71 ILE A O 1
ATOM 585 N N . TYR A 1 72 ? -9.471 7.487 4.166 1.00 98.19 72 TYR A N 1
ATOM 586 C CA . TYR A 1 72 ? -10.225 6.317 4.615 1.00 98.19 72 TYR A CA 1
ATOM 587 C C . TYR A 1 72 ? -9.394 5.392 5.499 1.00 98.19 72 TYR A C 1
ATOM 589 O O . TYR A 1 72 ? -8.165 5.404 5.448 1.00 98.19 72 TYR A O 1
ATOM 597 N N . SER A 1 73 ? -10.069 4.555 6.287 1.00 98.31 73 SER A N 1
ATOM 598 C CA . SER A 1 73 ? -9.411 3.497 7.049 1.00 98.31 73 SER A CA 1
ATOM 599 C C . SER A 1 73 ? -8.967 2.336 6.161 1.00 98.31 73 SER A C 1
ATOM 601 O O . SER A 1 73 ? -9.548 2.066 5.104 1.00 98.31 73 SER A O 1
ATOM 603 N N . ILE A 1 74 ? -7.980 1.580 6.641 1.00 98.19 74 ILE A N 1
ATOM 604 C CA . ILE A 1 74 ? -7.614 0.302 6.020 1.00 98.19 74 ILE A CA 1
ATOM 605 C C . ILE A 1 74 ? -8.761 -0.724 6.070 1.00 98.19 74 ILE A C 1
ATOM 607 O O . ILE A 1 74 ? -8.905 -1.527 5.153 1.00 98.19 74 ILE A O 1
ATOM 611 N N . ASP A 1 75 ? -9.634 -0.663 7.081 1.00 97.75 75 ASP A N 1
ATOM 612 C CA . ASP A 1 75 ? -10.787 -1.569 7.185 1.00 97.75 75 ASP A CA 1
ATOM 613 C C . ASP A 1 75 ? -11.770 -1.352 6.031 1.00 97.75 75 ASP A C 1
ATOM 615 O O . ASP A 1 75 ? -12.332 -2.309 5.495 1.00 97.75 75 ASP A O 1
ATOM 619 N N . LYS A 1 76 ? -11.932 -0.099 5.583 1.00 97.69 76 LYS A N 1
ATOM 620 C CA . LYS A 1 76 ? -12.747 0.216 4.407 1.00 97.69 76 LYS A CA 1
ATOM 621 C C . LYS A 1 76 ? -12.156 -0.387 3.132 1.00 97.69 76 LYS A C 1
ATOM 623 O O . LYS A 1 76 ? -12.910 -0.900 2.306 1.00 97.69 76 LYS A O 1
ATOM 628 N N . LEU A 1 77 ? -10.828 -0.380 2.986 1.00 97.69 77 LEU A N 1
ATOM 629 C CA . LEU A 1 77 ? -10.147 -1.077 1.891 1.00 97.69 77 LEU A CA 1
ATOM 630 C C . LEU A 1 77 ? -10.369 -2.590 1.972 1.00 97.69 77 LEU A C 1
ATOM 632 O O . LEU A 1 77 ? -10.760 -3.192 0.977 1.00 97.69 77 LEU A O 1
ATOM 636 N N . PHE A 1 78 ? -10.172 -3.211 3.135 1.00 97.31 78 PHE A N 1
ATOM 637 C CA . PHE A 1 78 ? -10.389 -4.652 3.291 1.00 97.31 78 PHE A CA 1
ATOM 638 C C . PHE A 1 78 ? -11.832 -5.057 2.988 1.00 97.31 78 PHE A C 1
ATOM 640 O O . PHE A 1 78 ? -12.045 -6.014 2.245 1.00 97.31 78 PHE A O 1
ATOM 647 N N . SER A 1 79 ? -12.811 -4.286 3.464 1.00 96.44 79 SER A N 1
ATOM 648 C CA . SER A 1 79 ? -14.226 -4.480 3.139 1.00 96.44 79 SER A CA 1
ATOM 649 C C . SER A 1 79 ? -14.481 -4.396 1.630 1.00 96.44 79 SER A C 1
ATOM 651 O O . SER A 1 79 ? -15.087 -5.298 1.051 1.00 96.44 79 SER A O 1
ATOM 653 N N . LEU A 1 80 ? -13.939 -3.376 0.956 1.00 96.12 80 LEU A N 1
ATOM 654 C CA . LEU A 1 80 ? -14.048 -3.226 -0.497 1.00 96.12 80 LEU A CA 1
ATOM 655 C C . LEU A 1 80 ? -13.478 -4.438 -1.250 1.00 96.12 80 LEU A C 1
ATOM 657 O O . LEU A 1 80 ? -14.106 -4.921 -2.195 1.00 96.12 80 LEU A O 1
ATOM 661 N N . LEU A 1 81 ? -12.319 -4.946 -0.822 1.00 95.81 81 LEU A N 1
ATOM 662 C CA . LEU A 1 81 ? -11.621 -6.065 -1.461 1.00 95.81 81 LEU A CA 1
ATOM 663 C C . LEU A 1 81 ? -12.372 -7.399 -1.370 1.00 95.81 81 LEU A C 1
ATOM 665 O O . LEU A 1 81 ? -12.106 -8.282 -2.184 1.00 95.81 81 LEU A O 1
ATOM 669 N N . THR A 1 82 ? -13.336 -7.549 -0.454 1.00 95.50 82 THR A N 1
ATOM 670 C CA . THR A 1 82 ? -14.173 -8.764 -0.366 1.00 95.50 82 THR A CA 1
ATOM 671 C C . THR A 1 82 ? -15.006 -9.018 -1.628 1.00 95.50 82 THR A C 1
ATOM 673 O O . THR A 1 82 ? -15.333 -10.171 -1.930 1.00 95.50 82 THR A O 1
ATOM 676 N N . ASN A 1 83 ? -15.285 -7.957 -2.396 1.00 95.62 83 ASN A N 1
ATOM 677 C CA . ASN A 1 83 ? -16.033 -8.003 -3.655 1.00 95.62 83 ASN A CA 1
ATOM 678 C C . ASN A 1 83 ? -15.183 -8.441 -4.856 1.00 95.62 83 ASN A C 1
ATOM 680 O O . ASN A 1 83 ? -15.718 -8.651 -5.943 1.00 95.62 83 ASN A O 1
ATOM 684 N N . TYR A 1 84 ? -13.867 -8.576 -4.681 1.00 95.94 84 TYR A N 1
ATOM 685 C CA . TYR A 1 84 ? -12.935 -8.874 -5.761 1.00 95.94 84 TYR A CA 1
ATOM 686 C C . TYR A 1 84 ? -12.090 -10.107 -5.446 1.00 95.94 84 TYR A C 1
ATOM 688 O O . TYR A 1 84 ? -11.982 -10.569 -4.310 1.00 95.94 84 TYR A O 1
ATOM 696 N N . SER A 1 85 ? -11.491 -10.661 -6.494 1.00 95.75 85 SER A N 1
ATOM 697 C CA . SER A 1 85 ? -10.507 -11.732 -6.386 1.00 95.75 85 SER A CA 1
ATOM 698 C C . SER A 1 85 ? -9.351 -11.456 -7.334 1.00 95.75 85 SER A C 1
ATOM 700 O O . SER A 1 85 ? -9.516 -10.754 -8.335 1.00 95.75 85 SER A O 1
ATOM 702 N N . LYS A 1 86 ? -8.188 -12.032 -7.029 1.00 95.94 86 LYS A N 1
ATOM 703 C CA . LYS A 1 86 ? -6.943 -11.876 -7.791 1.00 95.94 86 LYS A CA 1
ATOM 704 C C . LYS A 1 86 ? -6.486 -10.415 -7.887 1.00 95.94 86 LYS A C 1
ATOM 706 O O . LYS A 1 86 ? -5.901 -10.018 -8.897 1.00 95.94 86 LYS A O 1
ATOM 711 N N . VAL A 1 87 ? -6.758 -9.628 -6.844 1.00 97.62 87 VAL A N 1
ATOM 712 C CA . VAL A 1 87 ? -6.204 -8.282 -6.677 1.00 97.62 87 VAL A CA 1
ATOM 713 C C . VAL A 1 87 ? -4.903 -8.380 -5.885 1.00 97.62 87 VAL A C 1
ATOM 715 O O . VAL A 1 87 ? -4.844 -9.071 -4.866 1.00 97.62 87 VAL A O 1
ATOM 718 N N . ASN A 1 88 ? -3.865 -7.688 -6.352 1.00 98.19 88 ASN A N 1
ATOM 719 C CA . ASN A 1 88 ? -2.601 -7.536 -5.640 1.00 98.19 88 ASN A CA 1
ATOM 720 C C . ASN A 1 88 ? -2.556 -6.153 -4.985 1.00 98.19 88 ASN A C 1
ATOM 722 O O . ASN A 1 88 ? -2.687 -5.140 -5.672 1.00 98.19 88 ASN A O 1
ATOM 726 N N . ILE A 1 89 ? -2.339 -6.099 -3.676 1.00 98.44 89 ILE A N 1
ATOM 727 C CA . ILE A 1 89 ? -2.251 -4.846 -2.924 1.00 98.44 89 ILE A CA 1
ATOM 728 C C . ILE A 1 89 ? -0.861 -4.718 -2.321 1.00 98.44 89 ILE A C 1
ATOM 730 O O . ILE A 1 89 ? -0.469 -5.513 -1.472 1.00 98.44 89 ILE A O 1
ATOM 734 N N . PHE A 1 90 ? -0.130 -3.703 -2.758 1.00 98.69 90 PHE A N 1
ATOM 735 C CA . PHE A 1 90 ? 1.153 -3.301 -2.212 1.00 98.69 90 PHE A CA 1
ATOM 736 C C . PHE A 1 90 ? 0.898 -2.263 -1.118 1.00 98.69 90 PHE A C 1
ATOM 738 O O . PHE A 1 90 ? 0.568 -1.124 -1.422 1.00 98.69 90 PHE A O 1
ATOM 745 N N . LEU A 1 91 ? 0.995 -2.664 0.148 1.00 98.69 91 LEU A N 1
ATOM 746 C CA . LEU A 1 91 ? 0.835 -1.759 1.287 1.00 98.69 91 LEU A CA 1
ATOM 747 C C . LEU A 1 91 ? 2.198 -1.173 1.659 1.00 98.69 91 LEU A C 1
ATOM 749 O O . LEU A 1 91 ? 3.050 -1.904 2.174 1.00 98.69 91 LEU A O 1
ATOM 753 N N . ASP A 1 92 ? 2.397 0.124 1.415 1.00 98.50 92 ASP A N 1
ATOM 754 C CA . ASP A 1 92 ? 3.570 0.865 1.886 1.00 98.50 92 ASP A CA 1
ATOM 755 C C . ASP A 1 92 ? 3.329 1.398 3.306 1.00 98.50 92 ASP A C 1
ATOM 757 O O . ASP A 1 92 ? 2.491 2.272 3.544 1.00 98.50 92 ASP A O 1
ATOM 761 N N . LEU A 1 93 ? 4.053 0.837 4.275 1.00 98.62 93 LEU A N 1
ATOM 762 C CA . LEU A 1 93 ? 3.966 1.226 5.679 1.00 98.62 93 LEU A CA 1
ATOM 763 C C . LEU A 1 93 ? 4.781 2.499 5.920 1.00 98.62 93 LEU A C 1
ATOM 765 O O . LEU A 1 93 ? 6.017 2.460 5.916 1.00 98.62 93 LEU A O 1
ATOM 769 N N . LYS A 1 94 ? 4.109 3.611 6.224 1.00 97.44 94 LYS A N 1
ATOM 770 C CA . LYS A 1 94 ? 4.760 4.881 6.572 1.00 97.44 94 LYS A CA 1
ATOM 771 C C . LYS A 1 94 ? 4.859 5.093 8.082 1.00 97.44 94 LYS A C 1
ATOM 773 O O . LYS A 1 94 ? 4.031 4.644 8.873 1.00 97.44 94 LYS A O 1
ATOM 778 N N . GLY A 1 95 ? 5.857 5.883 8.470 1.00 94.75 95 GLY A N 1
ATOM 779 C CA . GLY A 1 95 ? 6.043 6.375 9.833 1.00 94.75 95 GLY A CA 1
ATOM 780 C C . GLY A 1 95 ? 7.008 5.542 10.676 1.00 94.75 95 GLY A C 1
ATOM 781 O O . GLY A 1 95 ? 7.759 4.703 10.180 1.00 94.75 95 GLY A O 1
ATOM 782 N N . PHE A 1 96 ? 7.003 5.830 11.979 1.00 93.81 96 PHE A N 1
ATOM 783 C CA . PHE A 1 96 ? 8.003 5.322 12.930 1.00 93.81 96 PHE A CA 1
ATOM 784 C C . PHE A 1 96 ? 7.395 4.736 14.211 1.00 93.81 96 PHE A C 1
ATOM 786 O O . PHE A 1 96 ? 8.114 4.196 15.043 1.00 93.81 96 PHE A O 1
ATOM 793 N N . ASN A 1 97 ? 6.071 4.813 14.375 1.00 96.38 97 ASN A N 1
ATOM 794 C CA . ASN A 1 97 ? 5.380 4.292 15.550 1.00 96.38 97 ASN A CA 1
ATOM 795 C C . ASN A 1 97 ? 4.970 2.818 15.362 1.00 96.38 97 ASN A C 1
ATOM 797 O O . ASN A 1 97 ? 4.127 2.503 14.521 1.00 96.38 97 ASN A O 1
ATOM 801 N N . GLU A 1 98 ? 5.520 1.928 16.192 1.00 97.25 98 GLU A N 1
ATOM 802 C CA . GLU A 1 98 ? 5.255 0.480 16.177 1.00 97.25 98 GLU A CA 1
ATOM 803 C C . GLU A 1 98 ? 3.786 0.100 16.395 1.00 97.25 98 GLU A C 1
ATOM 805 O O . GLU A 1 98 ? 3.369 -0.988 15.994 1.00 97.25 98 GLU A O 1
ATOM 810 N N . LYS A 1 99 ? 2.964 0.997 16.956 1.00 98.00 99 LYS A N 1
ATOM 811 C CA . LYS A 1 99 ? 1.511 0.794 17.067 1.00 98.00 99 LYS A CA 1
ATOM 812 C C . LYS A 1 99 ? 0.867 0.507 15.701 1.00 98.00 99 LYS A C 1
ATOM 814 O O . LYS A 1 99 ? -0.150 -0.182 15.657 1.00 98.00 99 LYS A O 1
ATOM 819 N N . LEU A 1 100 ? 1.470 0.971 14.596 1.00 98.56 100 LEU A N 1
ATOM 820 C CA . LEU A 1 100 ? 1.031 0.647 13.236 1.00 98.56 100 LEU A CA 1
ATOM 821 C C . LEU A 1 100 ? 1.090 -0.862 13.007 1.00 98.56 100 LEU A C 1
ATOM 823 O O . LEU A 1 100 ? 0.151 -1.447 12.482 1.00 98.56 100 LEU A O 1
ATOM 827 N N . ILE A 1 101 ? 2.180 -1.487 13.447 1.00 98.44 101 ILE A N 1
ATOM 828 C CA . ILE A 1 101 ? 2.454 -2.907 13.253 1.00 98.44 101 ILE A CA 1
ATOM 829 C C . ILE A 1 101 ? 1.537 -3.766 14.110 1.00 98.44 101 ILE A C 1
ATOM 831 O O . ILE A 1 101 ? 0.979 -4.729 13.594 1.00 98.44 101 ILE A O 1
ATOM 835 N N . GLY A 1 102 ? 1.314 -3.387 15.372 1.00 98.06 102 GLY A N 1
ATOM 836 C CA . GLY A 1 102 ? 0.351 -4.073 16.239 1.00 98.06 102 GLY A CA 1
ATOM 837 C C . GLY A 1 102 ? -1.063 -4.062 15.651 1.00 98.06 102 GLY A C 1
ATOM 838 O O . GLY A 1 102 ? -1.667 -5.116 15.471 1.00 98.06 102 GLY A O 1
ATOM 839 N N . LYS A 1 103 ? -1.556 -2.882 15.248 1.00 98.38 103 LYS A N 1
ATOM 840 C CA . LYS A 1 103 ? -2.879 -2.756 14.618 1.00 98.38 103 LYS A CA 1
ATOM 841 C C . LYS A 1 103 ? -2.968 -3.488 13.282 1.00 98.38 103 LYS A C 1
ATOM 843 O O . LYS A 1 103 ? -3.987 -4.101 12.987 1.00 98.38 103 LYS A O 1
ATOM 848 N N . LEU A 1 104 ? -1.925 -3.425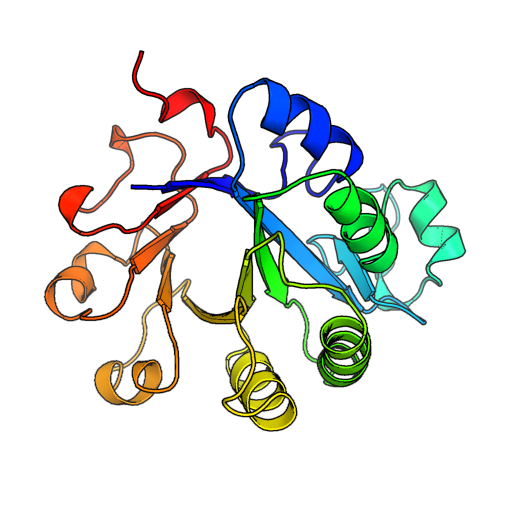 12.454 1.00 98.19 104 LEU A N 1
ATOM 849 C CA . LEU A 1 104 ? -1.932 -4.100 11.160 1.00 98.19 104 LEU A CA 1
ATOM 850 C C . LEU A 1 104 ? -1.912 -5.620 11.336 1.00 98.19 104 LEU A C 1
ATOM 852 O O . LEU A 1 104 ? -2.659 -6.304 10.648 1.00 98.19 104 LEU A O 1
ATOM 856 N N . TYR A 1 105 ? -1.122 -6.141 12.279 1.00 97.56 105 TYR A N 1
ATOM 857 C CA . TYR A 1 105 ? -1.137 -7.553 12.660 1.00 97.56 105 TYR A CA 1
ATOM 858 C C . TYR A 1 105 ? -2.552 -8.005 13.038 1.00 97.56 105 TYR A C 1
ATOM 860 O O . TYR A 1 105 ? -3.060 -8.944 12.430 1.00 97.56 105 TYR A O 1
ATOM 868 N N . GLU A 1 106 ? -3.209 -7.299 13.967 1.00 96.88 106 GLU A N 1
ATOM 869 C CA . GLU A 1 106 ? -4.576 -7.614 14.407 1.00 96.88 106 GLU A CA 1
ATOM 870 C C . GLU A 1 106 ? -5.561 -7.655 13.238 1.00 96.88 106 GLU A C 1
ATOM 872 O O . GLU A 1 106 ? -6.401 -8.548 13.167 1.00 96.88 106 GLU A O 1
ATOM 877 N N . LYS A 1 107 ? -5.459 -6.722 12.290 1.00 96.25 107 LYS A N 1
ATOM 878 C CA . LYS A 1 107 ? -6.352 -6.718 11.130 1.00 96.25 107 LYS A CA 1
ATOM 879 C C . LYS A 1 107 ? -6.024 -7.856 10.160 1.00 96.25 107 LYS A C 1
ATOM 881 O O . LYS A 1 107 ? -6.934 -8.553 9.727 1.00 96.25 107 LYS A O 1
ATOM 886 N N . LEU A 1 108 ? -4.747 -8.099 9.857 1.00 95.25 108 LEU A N 1
ATOM 887 C CA . LEU A 1 108 ? -4.322 -9.127 8.897 1.00 95.25 108 LEU A CA 1
ATOM 888 C C . LEU A 1 108 ? -4.688 -10.552 9.334 1.00 95.25 108 LEU A C 1
ATOM 890 O O . LEU A 1 108 ? -5.041 -11.361 8.481 1.00 95.25 108 LEU A O 1
ATOM 894 N N . ILE A 1 109 ? -4.640 -10.865 10.633 1.00 93.81 109 ILE A N 1
ATOM 895 C CA . ILE A 1 109 ? -5.027 -12.200 11.131 1.00 93.81 109 ILE A CA 1
ATOM 896 C C . ILE A 1 109 ? -6.544 -12.439 11.122 1.00 93.81 109 ILE A C 1
ATOM 898 O O . ILE A 1 109 ? -6.975 -13.584 11.233 1.00 93.81 109 ILE A O 1
ATOM 902 N N . ASN A 1 110 ? -7.345 -11.377 11.006 1.00 92.56 110 ASN A N 1
ATOM 903 C CA . ASN A 1 110 ? -8.806 -11.432 11.089 1.00 92.56 110 ASN A CA 1
ATOM 904 C C . ASN A 1 110 ? -9.509 -11.277 9.730 1.00 92.56 110 ASN A C 1
ATOM 906 O O . ASN A 1 110 ? -10.734 -11.371 9.669 1.00 92.56 110 ASN A O 1
ATOM 910 N N . ILE A 1 111 ? -8.772 -11.043 8.641 1.00 90.56 111 ILE A N 1
ATOM 911 C CA . ILE A 1 111 ? -9.347 -10.925 7.294 1.00 90.56 111 ILE A CA 1
ATOM 912 C C . ILE A 1 111 ? -9.175 -12.212 6.482 1.00 90.56 111 ILE A C 1
ATOM 914 O O . ILE A 1 111 ? -8.178 -12.922 6.602 1.00 90.56 111 ILE A O 1
ATOM 918 N N . ASP A 1 112 ? -10.139 -12.499 5.602 1.00 89.69 112 ASP A N 1
ATOM 919 C CA . ASP A 1 112 ? -10.007 -13.576 4.618 1.00 89.69 112 ASP A CA 1
ATOM 920 C C . ASP A 1 112 ? -9.068 -13.149 3.481 1.00 89.69 112 ASP A C 1
ATOM 922 O O . ASP A 1 112 ? -9.427 -12.390 2.578 1.00 89.69 112 ASP A O 1
ATOM 926 N N . LEU A 1 113 ? -7.846 -13.673 3.529 1.00 85.19 113 LEU A N 1
ATOM 927 C CA . LEU A 1 113 ? -6.796 -13.430 2.543 1.00 85.19 113 LEU A CA 1
ATOM 928 C C . LEU A 1 113 ? -6.866 -14.381 1.339 1.00 85.19 113 LEU A C 1
ATOM 930 O O . LEU A 1 113 ? -6.026 -14.296 0.447 1.00 85.19 113 LEU A O 1
ATOM 934 N N . SER A 1 114 ? -7.816 -15.318 1.278 1.00 89.06 114 SER A N 1
ATOM 935 C CA . SER A 1 114 ? -7.804 -16.394 0.271 1.00 89.06 114 SER A CA 1
ATOM 936 C C . SER A 1 114 ? -7.961 -15.901 -1.171 1.00 89.06 114 SER A C 1
ATOM 938 O O . SER A 1 114 ? -7.466 -16.541 -2.101 1.00 89.06 114 SER A O 1
ATOM 940 N N . LYS A 1 115 ? -8.626 -14.757 -1.363 1.00 93.19 115 LYS A N 1
ATOM 941 C CA . LYS A 1 115 ? -8.972 -14.220 -2.686 1.00 93.19 115 LYS A CA 1
ATOM 942 C C . LYS A 1 115 ? -7.946 -13.250 -3.259 1.00 93.19 115 LYS A C 1
ATOM 944 O O . LYS A 1 115 ? -7.936 -13.069 -4.474 1.00 93.19 115 LYS A O 1
ATOM 949 N N . ASN A 1 116 ? -7.129 -12.613 -2.424 1.00 96.50 116 ASN A N 1
ATOM 950 C CA . ASN A 1 116 ? -6.278 -11.485 -2.806 1.00 96.50 116 ASN A CA 1
ATOM 951 C C . ASN A 1 116 ? -4.868 -11.646 -2.235 1.00 96.50 116 ASN A C 1
ATOM 953 O O . ASN A 1 116 ? -4.673 -12.327 -1.233 1.00 96.50 116 ASN A O 1
ATOM 957 N N . THR A 1 117 ? -3.893 -10.999 -2.865 1.00 97.31 117 THR A N 1
ATOM 958 C CA . THR A 1 117 ? -2.486 -11.068 -2.456 1.00 97.31 117 THR A CA 1
ATOM 959 C C . THR A 1 117 ? -2.039 -9.734 -1.887 1.00 97.31 117 THR A C 1
ATOM 961 O O . THR A 1 117 ? -2.263 -8.692 -2.502 1.00 97.31 117 THR A O 1
ATOM 964 N N . PHE A 1 118 ? -1.350 -9.763 -0.752 1.00 97.88 118 PHE A N 1
ATOM 965 C CA . PHE A 1 118 ? -0.778 -8.583 -0.121 1.00 97.88 118 PHE A CA 1
ATOM 966 C C . PHE A 1 118 ? 0.744 -8.609 -0.201 1.00 97.88 118 PHE A C 1
ATOM 968 O O . PHE A 1 118 ? 1.401 -9.587 0.150 1.00 97.88 118 PHE A O 1
ATOM 975 N N . TYR A 1 119 ? 1.298 -7.496 -0.647 1.00 98.44 119 TYR A N 1
ATOM 976 C CA . TYR A 1 119 ? 2.718 -7.211 -0.712 1.00 98.44 119 TYR A CA 1
ATOM 977 C C . TYR A 1 119 ? 2.987 -6.107 0.308 1.00 98.44 119 TYR A C 1
ATOM 979 O O . TYR A 1 119 ? 2.659 -4.949 0.089 1.00 98.44 119 TYR A O 1
ATOM 987 N N . ILE A 1 120 ? 3.537 -6.456 1.463 1.00 98.38 120 ILE A N 1
ATOM 988 C CA . ILE A 1 120 ? 3.829 -5.487 2.520 1.00 98.38 120 ILE A CA 1
ATOM 989 C C . ILE A 1 120 ? 5.240 -4.958 2.311 1.00 98.38 120 ILE A C 1
ATOM 991 O O . ILE A 1 120 ? 6.181 -5.749 2.223 1.00 98.38 120 ILE A O 1
ATOM 995 N N . GLN A 1 121 ? 5.392 -3.642 2.219 1.00 98.06 121 GLN A N 1
ATOM 996 C CA . GLN A 1 121 ? 6.675 -2.983 1.991 1.00 98.06 121 GLN A CA 1
ATOM 997 C C . GLN A 1 121 ? 6.828 -1.722 2.831 1.00 98.06 121 GLN A C 1
ATOM 999 O O . GLN A 1 121 ? 5.859 -1.172 3.337 1.00 98.06 121 GLN A O 1
ATOM 1004 N N . SER A 1 122 ? 8.071 -1.306 3.052 1.00 97.19 122 SER A N 1
ATOM 1005 C CA . SER A 1 122 ? 8.385 -0.070 3.767 1.00 97.19 122 SER A CA 1
ATOM 1006 C C . SER A 1 122 ? 9.846 0.309 3.555 1.00 97.19 122 SER A C 1
ATOM 1008 O O . SER A 1 122 ? 10.701 -0.565 3.373 1.00 97.19 122 SER A O 1
ATOM 1010 N N . PHE A 1 123 ? 10.147 1.604 3.653 1.00 94.12 123 PHE A N 1
ATOM 1011 C CA . PHE A 1 123 ? 11.512 2.096 3.870 1.00 94.12 123 PHE A CA 1
ATOM 1012 C C . PHE A 1 123 ? 12.000 1.823 5.296 1.00 94.12 123 PHE A C 1
ATOM 1014 O O . PHE A 1 123 ? 13.197 1.687 5.537 1.00 94.12 123 PHE A O 1
ATOM 1021 N N . ASN A 1 124 ? 11.076 1.709 6.251 1.00 94.38 124 ASN A N 1
ATOM 1022 C CA . ASN A 1 124 ? 11.373 1.304 7.612 1.00 94.38 124 ASN A CA 1
ATOM 1023 C C . ASN A 1 124 ? 11.475 -0.229 7.664 1.00 94.38 124 ASN A C 1
ATOM 1025 O O . ASN A 1 124 ? 10.516 -0.934 7.971 1.00 94.38 124 ASN A O 1
ATOM 1029 N N . HIS A 1 125 ? 12.650 -0.777 7.337 1.00 93.19 125 HIS A N 1
ATOM 1030 C CA . HIS A 1 125 ? 12.853 -2.236 7.268 1.00 93.19 125 HIS A CA 1
ATOM 1031 C C . HIS A 1 125 ? 12.602 -2.932 8.613 1.00 93.19 125 HIS A C 1
ATOM 1033 O O . HIS A 1 125 ? 12.262 -4.115 8.647 1.00 93.19 125 HIS A O 1
ATOM 1039 N N . TYR A 1 126 ? 12.720 -2.211 9.731 1.00 94.12 126 TYR A N 1
ATOM 1040 C CA . TYR A 1 126 ? 12.362 -2.733 11.046 1.00 94.12 126 TYR A CA 1
ATOM 1041 C C . TYR A 1 126 ? 10.868 -3.082 11.143 1.00 94.12 126 TYR A C 1
ATOM 1043 O O . TYR A 1 126 ? 10.542 -4.156 11.643 1.00 94.12 126 TYR A O 1
ATOM 1051 N N . PHE A 1 127 ? 9.968 -2.267 10.580 1.00 97.06 127 PHE A N 1
ATOM 1052 C CA . PHE A 1 127 ? 8.529 -2.567 10.533 1.00 97.06 127 PHE A CA 1
ATOM 1053 C C . PHE A 1 127 ? 8.225 -3.882 9.822 1.00 97.06 127 PHE A C 1
ATOM 1055 O O . PHE A 1 127 ? 7.432 -4.687 10.307 1.00 97.06 127 PHE A O 1
ATOM 1062 N N . ILE A 1 128 ? 8.903 -4.123 8.702 1.00 96.06 128 ILE A N 1
ATOM 1063 C CA . ILE A 1 128 ? 8.753 -5.350 7.918 1.00 96.06 128 ILE A CA 1
ATOM 1064 C C . ILE A 1 128 ? 9.219 -6.563 8.719 1.00 96.06 128 ILE A C 1
ATOM 1066 O O . ILE A 1 128 ? 8.499 -7.556 8.812 1.00 96.06 128 ILE A O 1
ATOM 1070 N N . ASN A 1 129 ? 10.388 -6.469 9.355 1.00 94.62 129 ASN A N 1
ATOM 1071 C CA . ASN A 1 129 ? 10.915 -7.549 10.185 1.00 94.62 129 ASN A CA 1
ATOM 1072 C C . ASN A 1 129 ? 10.032 -7.829 11.407 1.00 94.62 129 ASN A C 1
ATOM 1074 O O . ASN A 1 129 ? 9.787 -8.993 11.727 1.00 94.62 129 ASN A O 1
ATOM 1078 N N . LEU A 1 130 ? 9.538 -6.783 12.073 1.00 96.31 130 LEU A N 1
ATOM 1079 C CA . LEU A 1 130 ? 8.659 -6.908 13.232 1.00 96.31 130 LEU A CA 1
ATOM 1080 C C . LEU A 1 130 ? 7.338 -7.578 12.848 1.00 96.31 130 LEU A C 1
ATOM 1082 O O . LEU A 1 130 ? 6.954 -8.568 13.469 1.00 96.31 130 LEU A O 1
ATOM 1086 N N . LEU A 1 131 ? 6.677 -7.097 11.792 1.00 96.69 131 LEU A N 1
ATOM 1087 C CA . LEU A 1 131 ? 5.411 -7.665 11.335 1.00 96.69 131 LEU A CA 1
ATOM 1088 C C . LEU A 1 131 ? 5.577 -9.118 10.874 1.00 96.69 131 LEU A C 1
ATOM 1090 O O . LEU A 1 131 ? 4.788 -9.974 11.268 1.00 96.69 131 LEU A O 1
ATOM 1094 N N . LYS A 1 132 ? 6.633 -9.423 10.105 1.00 95.12 132 LYS A N 1
ATOM 1095 C CA . LYS A 1 132 ? 6.949 -10.794 9.673 1.00 95.12 132 LYS A CA 1
ATOM 1096 C C . LYS A 1 132 ? 7.195 -11.722 10.863 1.00 95.12 132 LYS A C 1
ATOM 1098 O O . LYS A 1 132 ? 6.720 -12.853 10.863 1.00 95.12 132 LYS A O 1
ATOM 1103 N N . LYS A 1 133 ? 7.887 -11.246 11.904 1.00 94.56 133 LYS A N 1
ATOM 1104 C CA . LYS A 1 133 ? 8.105 -12.009 13.142 1.00 94.56 133 LYS A CA 1
ATOM 1105 C C . LYS A 1 133 ? 6.794 -12.304 13.875 1.00 94.56 133 LYS A C 1
ATOM 1107 O O . LYS A 1 133 ? 6.632 -13.420 14.357 1.00 94.56 133 LYS A O 1
ATOM 1112 N N . LEU A 1 134 ? 5.885 -11.330 13.965 1.00 95.25 134 LEU A N 1
ATOM 1113 C CA . LEU A 1 134 ? 4.583 -11.499 14.624 1.00 95.25 134 LEU A CA 1
ATOM 1114 C C . LEU A 1 134 ? 3.671 -12.468 13.865 1.00 95.25 134 LEU A C 1
ATOM 1116 O O . LEU A 1 134 ? 3.027 -13.315 14.471 1.00 95.25 134 LEU A O 1
ATOM 1120 N N . LEU A 1 135 ? 3.642 -12.356 12.538 1.00 93.69 135 LEU A N 1
ATOM 1121 C CA . LEU A 1 135 ? 2.815 -13.184 11.660 1.00 93.69 135 LEU A CA 1
ATOM 1122 C C . LEU A 1 135 ? 3.361 -14.613 11.481 1.00 93.69 135 LEU A C 1
ATOM 1124 O O . LEU A 1 135 ? 2.603 -15.545 11.210 1.00 93.69 135 LEU A O 1
ATOM 1128 N N . GLY A 1 136 ? 4.670 -14.804 11.656 1.00 88.19 136 GLY A N 1
ATOM 1129 C CA . GLY A 1 136 ? 5.332 -16.094 11.488 1.00 88.19 136 GLY A CA 1
ATOM 1130 C C . GLY A 1 136 ? 5.366 -16.574 10.031 1.00 88.19 136 GLY A C 1
ATOM 1131 O O . GLY A 1 136 ? 5.113 -15.828 9.088 1.00 88.19 136 GLY A O 1
ATOM 1132 N N . ASN A 1 137 ? 5.697 -17.852 9.836 1.00 75.50 137 ASN A N 1
ATOM 1133 C CA . ASN A 1 137 ? 5.947 -18.427 8.505 1.00 75.50 137 ASN A CA 1
ATOM 1134 C C . ASN A 1 137 ? 4.695 -19.003 7.810 1.00 75.50 137 ASN A C 1
ATOM 1136 O O . ASN A 1 137 ? 4.808 -19.550 6.717 1.00 75.50 137 ASN A O 1
ATOM 1140 N N . ASN A 1 138 ? 3.512 -18.914 8.425 1.00 66.56 138 ASN A N 1
ATOM 1141 C CA . ASN A 1 138 ? 2.318 -19.650 7.983 1.00 66.56 138 ASN A CA 1
ATOM 1142 C C . ASN A 1 138 ? 1.305 -18.815 7.192 1.00 66.56 138 ASN A C 1
ATOM 1144 O O . ASN A 1 138 ? 0.177 -19.265 6.978 1.00 66.56 138 ASN A O 1
ATOM 1148 N N . ILE A 1 139 ? 1.675 -17.615 6.743 1.00 81.12 139 ILE A N 1
ATOM 1149 C CA . ILE A 1 139 ? 0.712 -16.734 6.085 1.00 81.12 139 ILE A CA 1
ATOM 1150 C C . ILE A 1 139 ? 0.763 -16.898 4.576 1.00 81.12 139 ILE A C 1
ATOM 1152 O O . ILE A 1 139 ? 1.688 -16.459 3.898 1.00 81.12 139 ILE A O 1
ATOM 1156 N N . LYS A 1 140 ? -0.284 -17.534 4.049 1.00 86.94 140 LYS A N 1
ATOM 1157 C CA . LYS A 1 140 ? -0.527 -17.611 2.611 1.00 86.94 140 LYS A CA 1
ATOM 1158 C C . LYS A 1 140 ? -0.956 -16.234 2.103 1.00 86.94 140 LYS A C 1
ATOM 1160 O O . LYS A 1 140 ? -1.700 -15.532 2.778 1.00 86.94 140 LYS A O 1
ATOM 1165 N N . ASN A 1 141 ? -0.506 -15.877 0.903 1.00 94.31 141 ASN A N 1
ATOM 1166 C CA . ASN A 1 141 ? -0.862 -14.640 0.200 1.00 94.31 141 ASN A CA 1
ATOM 1167 C C . ASN A 1 141 ? -0.362 -13.328 0.834 1.00 94.31 141 ASN A C 1
ATOM 1169 O O . ASN A 1 141 ? -0.792 -12.264 0.397 1.00 94.31 141 ASN A O 1
ATOM 1173 N N . ILE A 1 142 ? 0.562 -13.373 1.801 1.00 96.62 142 ILE A N 1
ATOM 1174 C CA . ILE A 1 142 ? 1.308 -12.190 2.253 1.00 96.62 142 ILE A CA 1
ATOM 1175 C C . ILE A 1 142 ? 2.783 -12.359 1.904 1.00 96.62 142 ILE A C 1
ATOM 1177 O O . ILE A 1 142 ? 3.406 -13.354 2.264 1.00 96.62 142 ILE A O 1
ATOM 1181 N N . PHE A 1 143 ? 3.340 -11.360 1.230 1.00 97.00 143 PHE A N 1
ATOM 1182 C CA . PHE A 1 143 ? 4.747 -11.282 0.863 1.00 97.00 143 PHE A CA 1
ATOM 1183 C C . PHE A 1 143 ? 5.354 -10.018 1.458 1.00 97.00 143 PHE A C 1
ATOM 1185 O O . PHE A 1 143 ? 4.751 -8.948 1.397 1.00 97.00 143 PHE A O 1
ATOM 1192 N N . PHE A 1 144 ? 6.559 -10.117 2.001 1.00 96.88 144 PHE A N 1
ATOM 1193 C CA . PHE A 1 144 ? 7.272 -9.008 2.624 1.00 96.88 144 PHE A CA 1
ATOM 1194 C C . PHE A 1 144 ? 8.404 -8.528 1.728 1.00 96.88 144 PHE A C 1
ATOM 1196 O O . PHE A 1 144 ? 9.212 -9.327 1.253 1.00 96.88 144 PHE A O 1
ATOM 1203 N N . GLY A 1 145 ? 8.497 -7.220 1.531 1.00 95.81 145 GLY A N 1
ATOM 1204 C CA . GLY A 1 145 ? 9.546 -6.595 0.741 1.00 95.81 145 GLY A CA 1
ATOM 1205 C C . GLY A 1 145 ? 10.089 -5.342 1.400 1.00 95.81 145 GLY A C 1
ATOM 1206 O O . GLY A 1 145 ? 9.505 -4.790 2.331 1.00 95.81 145 GLY A O 1
ATOM 1207 N N . TYR A 1 146 ? 11.240 -4.901 0.916 1.00 94.38 146 TYR A N 1
ATOM 1208 C CA . TYR A 1 146 ? 11.840 -3.633 1.314 1.00 94.38 146 TYR A CA 1
ATOM 1209 C C . TYR A 1 146 ? 11.713 -2.613 0.189 1.00 94.38 146 TYR A C 1
ATOM 1211 O O . TYR A 1 146 ? 11.898 -2.970 -0.976 1.00 94.38 146 TYR A O 1
ATOM 1219 N N . LEU A 1 147 ? 11.463 -1.355 0.566 1.00 93.56 147 LEU A N 1
ATOM 1220 C CA . LEU A 1 147 ? 11.637 -0.192 -0.304 1.00 93.56 147 LEU A CA 1
ATOM 1221 C C . LEU A 1 147 ? 13.047 0.381 -0.142 1.00 93.56 147 LEU A C 1
ATOM 1223 O O . LEU A 1 147 ? 13.589 0.425 0.970 1.00 93.56 147 LEU A O 1
ATOM 1227 N N . ILE A 1 148 ? 13.644 0.804 -1.257 1.00 89.62 148 ILE A N 1
ATOM 1228 C CA . ILE A 1 148 ? 15.008 1.343 -1.329 1.00 89.62 148 ILE A CA 1
ATOM 1229 C C . ILE A 1 148 ? 15.045 2.541 -2.277 1.00 89.62 148 ILE A C 1
ATOM 1231 O O . ILE A 1 148 ? 14.891 2.372 -3.484 1.00 89.62 148 ILE A O 1
ATOM 1235 N N . GLY A 1 149 ? 15.319 3.732 -1.738 1.00 83.50 149 GLY A N 1
ATOM 1236 C CA . GLY A 1 149 ? 15.270 5.002 -2.480 1.00 83.50 149 GLY A CA 1
ATOM 1237 C C . GLY A 1 149 ? 16.601 5.738 -2.602 1.00 83.50 149 GLY A C 1
ATOM 1238 O O . GLY A 1 149 ? 16.655 6.798 -3.208 1.00 83.50 149 GLY A O 1
ATOM 1239 N N . THR A 1 150 ? 17.675 5.213 -2.012 1.00 73.06 150 THR A N 1
ATOM 1240 C CA . THR A 1 150 ? 19.024 5.796 -2.065 1.00 73.06 150 THR A CA 1
ATOM 1241 C C . THR A 1 150 ? 20.082 4.691 -2.037 1.00 73.06 150 THR A C 1
ATOM 1243 O O . THR A 1 150 ? 19.758 3.502 -1.959 1.00 73.06 150 THR A O 1
ATOM 1246 N N . TYR A 1 151 ? 21.362 5.071 -2.144 1.00 59.75 151 TYR A N 1
ATOM 1247 C CA . TYR A 1 151 ? 22.486 4.136 -2.127 1.00 59.75 151 TYR A CA 1
ATOM 1248 C C . TYR A 1 151 ? 22.431 3.214 -0.900 1.00 59.75 151 TYR A C 1
ATOM 1250 O O . TYR A 1 151 ? 22.553 3.663 0.238 1.00 59.75 151 TYR A O 1
ATOM 1258 N N . MET A 1 152 ? 22.280 1.911 -1.144 1.00 59.22 152 MET A N 1
ATOM 1259 C CA . MET A 1 152 ? 22.525 0.893 -0.131 1.00 59.22 152 MET A CA 1
ATOM 1260 C C . MET A 1 152 ? 24.021 0.637 -0.017 1.00 59.22 152 MET A C 1
ATOM 1262 O O . MET A 1 152 ? 24.686 0.331 -1.009 1.00 59.22 152 MET A O 1
ATOM 1266 N N . ASP A 1 153 ? 24.526 0.701 1.208 1.00 56.25 153 ASP A N 1
ATOM 1267 C CA . ASP A 1 153 ? 25.908 0.365 1.513 1.00 56.25 153 ASP A CA 1
ATOM 1268 C C . ASP A 1 153 ? 26.229 -1.133 1.298 1.00 56.25 153 ASP A C 1
ATOM 1270 O O . ASP A 1 153 ? 25.345 -1.981 1.132 1.00 56.25 153 ASP A O 1
ATOM 1274 N N . ILE A 1 154 ? 27.527 -1.450 1.315 1.00 51.66 154 ILE A N 1
ATOM 1275 C CA . ILE A 1 154 ? 28.249 -2.639 0.789 1.00 51.66 154 ILE A CA 1
ATOM 1276 C C . ILE A 1 154 ? 27.746 -4.054 1.219 1.00 51.66 154 ILE A C 1
ATOM 1278 O O . ILE A 1 154 ? 28.272 -5.074 0.765 1.00 51.66 154 ILE A O 1
ATOM 1282 N N . HIS A 1 155 ? 26.668 -4.201 1.995 1.00 63.16 155 HIS A N 1
ATOM 1283 C CA . HIS A 1 155 ? 26.195 -5.498 2.524 1.00 63.16 155 HIS A CA 1
ATOM 1284 C C . HIS A 1 155 ? 24.803 -5.961 2.057 1.00 63.16 155 HIS A C 1
ATOM 1286 O O . HIS A 1 155 ? 24.178 -6.786 2.726 1.00 63.16 155 HIS A O 1
ATOM 1292 N N . TRP A 1 156 ? 24.328 -5.501 0.894 1.00 69.19 156 TRP A N 1
ATOM 1293 C CA . TRP A 1 156 ? 23.006 -5.837 0.321 1.00 69.19 156 TRP A CA 1
ATOM 1294 C C . TRP A 1 156 ? 22.623 -7.337 0.422 1.00 69.19 156 TRP A C 1
ATOM 1296 O O . TRP A 1 156 ? 21.504 -7.670 0.804 1.00 69.19 156 TRP A O 1
ATOM 1306 N N . HIS A 1 157 ? 23.579 -8.245 0.180 1.00 65.62 157 HIS A N 1
ATOM 1307 C CA . HIS A 1 157 ? 23.380 -9.700 0.192 1.00 65.62 157 HIS A CA 1
ATOM 1308 C C . HIS A 1 157 ? 22.977 -10.270 1.560 1.00 65.62 157 HIS A C 1
ATOM 1310 O O . HIS A 1 157 ? 22.420 -11.362 1.621 1.00 65.62 157 HIS A O 1
ATOM 1316 N N . LYS A 1 158 ? 23.279 -9.578 2.667 1.00 67.19 158 LYS A N 1
ATOM 1317 C CA . LYS A 1 158 ? 22.800 -9.950 4.010 1.00 67.19 158 LYS A CA 1
ATOM 1318 C C . LYS A 1 158 ? 21.415 -9.371 4.279 1.00 67.19 158 LYS A C 1
ATOM 1320 O O . LYS A 1 158 ? 20.593 -10.047 4.887 1.00 67.19 158 LYS A O 1
ATOM 1325 N N . TYR A 1 159 ? 21.153 -8.161 3.789 1.00 72.50 159 TYR A N 1
ATOM 1326 C CA . TYR A 1 159 ? 19.918 -7.432 4.063 1.00 72.50 159 TYR A CA 1
ATOM 1327 C C . TYR A 1 159 ? 18.686 -8.051 3.397 1.00 72.50 159 TYR A C 1
ATOM 1329 O O . TYR A 1 159 ? 17.621 -8.063 4.004 1.00 72.50 159 TYR A O 1
ATOM 1337 N N . ILE A 1 160 ? 18.818 -8.632 2.202 1.00 79.12 160 ILE A N 1
ATOM 1338 C CA . ILE A 1 160 ? 17.652 -9.126 1.448 1.00 79.12 160 ILE A CA 1
ATOM 1339 C C . ILE A 1 160 ? 17.326 -10.618 1.650 1.00 79.12 160 ILE A C 1
ATOM 1341 O O . ILE A 1 160 ? 16.428 -11.151 0.998 1.00 79.12 160 ILE A O 1
ATOM 1345 N N . LYS A 1 161 ? 18.049 -11.339 2.519 1.00 81.19 161 LYS A N 1
ATOM 1346 C CA . LYS A 1 161 ? 17.827 -12.791 2.685 1.00 81.19 161 LYS A CA 1
ATOM 1347 C C . LYS A 1 161 ? 16.444 -13.111 3.246 1.00 81.19 161 LYS A C 1
ATOM 1349 O O . LYS A 1 161 ? 15.826 -14.084 2.822 1.00 81.19 161 LYS A O 1
ATOM 1354 N N . ASN A 1 162 ? 15.965 -12.264 4.155 1.00 85.19 162 ASN A N 1
ATOM 1355 C CA . ASN A 1 162 ? 14.764 -12.509 4.953 1.00 85.19 162 ASN A CA 1
ATOM 1356 C C . ASN A 1 162 ? 13.485 -11.911 4.349 1.00 85.19 162 ASN A C 1
ATOM 1358 O O . ASN A 1 162 ? 12.426 -11.991 4.970 1.00 85.19 162 ASN A O 1
ATOM 1362 N N . ILE A 1 163 ? 13.561 -11.341 3.148 1.00 91.88 163 ILE A N 1
ATOM 1363 C CA . ILE A 1 163 ? 12.414 -10.793 2.417 1.00 91.88 163 ILE A CA 1
ATOM 1364 C C . ILE A 1 163 ? 12.084 -11.647 1.194 1.00 91.88 163 ILE A C 1
ATOM 1366 O O . ILE A 1 163 ? 12.906 -12.429 0.697 1.00 91.88 163 ILE A O 1
ATOM 1370 N N . ASP A 1 164 ? 10.858 -11.489 0.725 1.00 95.00 164 ASP A N 1
ATOM 1371 C CA . ASP A 1 164 ? 10.280 -12.253 -0.372 1.00 95.00 164 ASP A CA 1
ATOM 1372 C C . ASP A 1 164 ? 10.489 -11.539 -1.713 1.00 95.00 164 ASP A C 1
ATOM 1374 O O . ASP A 1 164 ? 10.652 -12.202 -2.734 1.00 95.00 164 ASP A O 1
ATOM 1378 N N . TYR A 1 165 ? 10.562 -10.204 -1.713 1.00 95.44 165 TYR A N 1
ATOM 1379 C CA . TYR A 1 165 ? 10.835 -9.384 -2.896 1.00 95.44 165 TYR A CA 1
ATOM 1380 C C . TYR A 1 165 ? 11.553 -8.078 -2.539 1.00 95.44 165 TYR A C 1
ATOM 1382 O O . TYR A 1 165 ? 11.665 -7.710 -1.370 1.00 95.44 165 TYR A O 1
ATOM 1390 N N . LEU A 1 166 ? 12.030 -7.367 -3.559 1.00 93.81 166 LEU A N 1
ATOM 1391 C CA . LEU A 1 166 ? 12.637 -6.048 -3.426 1.00 93.81 166 LEU A CA 1
ATOM 1392 C C . LEU A 1 166 ? 11.909 -5.032 -4.300 1.00 93.81 166 LEU A C 1
ATOM 1394 O O . LEU A 1 166 ? 11.578 -5.340 -5.443 1.00 93.81 166 LEU A O 1
ATOM 1398 N N . CYS A 1 167 ? 11.704 -3.827 -3.782 1.00 94.62 167 CYS A N 1
ATOM 1399 C CA . CYS A 1 167 ? 11.178 -2.698 -4.531 1.00 94.62 167 CYS A CA 1
ATOM 1400 C C . CYS A 1 167 ? 12.195 -1.552 -4.455 1.00 94.62 167 CYS A C 1
ATOM 1402 O O . CYS A 1 167 ? 12.551 -1.102 -3.367 1.00 94.62 167 CYS A O 1
ATOM 1404 N N . ILE A 1 168 ? 12.743 -1.133 -5.594 1.00 92.19 168 ILE A N 1
ATOM 1405 C CA . ILE A 1 168 ? 13.870 -0.193 -5.646 1.00 92.19 168 ILE A CA 1
ATOM 1406 C C . ILE A 1 168 ? 13.582 0.967 -6.585 1.00 92.19 168 ILE A C 1
ATOM 1408 O O . ILE A 1 168 ? 12.927 0.817 -7.616 1.00 92.19 168 ILE A O 1
ATOM 1412 N N . ASP A 1 169 ? 14.119 2.122 -6.231 1.00 92.12 169 ASP A N 1
ATOM 1413 C CA . ASP A 1 169 ? 14.031 3.308 -7.052 1.00 92.12 169 ASP A CA 1
ATOM 1414 C C . ASP A 1 169 ? 14.715 3.100 -8.424 1.00 92.12 169 ASP A C 1
ATOM 1416 O O . ASP A 1 169 ? 15.836 2.579 -8.537 1.00 92.12 169 ASP A O 1
ATOM 1420 N N . ASN A 1 170 ? 14.009 3.497 -9.485 1.00 91.75 170 ASN A N 1
ATOM 1421 C CA . ASN A 1 170 ? 14.398 3.350 -10.883 1.00 91.75 170 ASN A CA 1
ATOM 1422 C C . ASN A 1 170 ? 15.754 3.997 -11.187 1.00 91.75 170 ASN A C 1
ATOM 1424 O O . ASN A 1 170 ? 16.460 3.546 -12.079 1.00 91.75 170 ASN A O 1
ATOM 1428 N N . GLN A 1 171 ? 16.175 5.023 -10.457 1.00 89.00 171 GLN A N 1
ATOM 1429 C CA . GLN A 1 171 ? 17.465 5.676 -10.681 1.00 89.00 171 GLN A CA 1
ATOM 1430 C C . GLN A 1 171 ? 18.647 4.821 -10.202 1.00 89.00 171 GLN A C 1
ATOM 1432 O O . GLN A 1 171 ? 19.772 4.987 -10.680 1.00 89.00 171 GLN A O 1
ATOM 1437 N N . PHE A 1 172 ? 18.418 3.878 -9.284 1.00 85.44 172 PHE A N 1
ATOM 1438 C CA . PHE A 1 172 ? 19.486 3.100 -8.649 1.00 85.44 172 PHE A CA 1
ATOM 1439 C C . PHE A 1 172 ? 19.584 1.661 -9.150 1.00 85.44 172 PHE A C 1
ATOM 1441 O O . PHE A 1 172 ? 20.631 1.029 -8.977 1.00 85.44 172 PHE A O 1
ATOM 1448 N N . ILE A 1 173 ? 18.536 1.136 -9.789 1.00 86.06 173 ILE A N 1
ATOM 1449 C CA . ILE A 1 173 ? 18.447 -0.291 -10.105 1.00 86.06 173 ILE A CA 1
ATOM 1450 C C . ILE A 1 173 ? 19.587 -0.805 -10.996 1.00 86.06 173 ILE A C 1
ATOM 1452 O O . ILE A 1 173 ? 20.120 -1.892 -10.749 1.00 86.06 173 ILE A O 1
ATOM 1456 N N . SER A 1 174 ? 20.017 -0.027 -11.992 1.00 85.25 174 SER A N 1
ATOM 1457 C CA . SER A 1 174 ? 21.039 -0.430 -12.972 1.00 85.25 174 SER A CA 1
ATOM 1458 C C . SER A 1 174 ? 22.354 -0.900 -12.331 1.00 85.25 174 SER A C 1
ATOM 1460 O O . SER A 1 174 ? 23.011 -1.807 -12.848 1.00 85.25 174 SER A O 1
ATOM 1462 N N . LYS A 1 175 ? 22.708 -0.357 -11.158 1.00 80.25 175 LYS A N 1
ATOM 1463 C CA . LYS A 1 175 ? 23.926 -0.712 -10.408 1.00 80.25 175 LYS A CA 1
ATOM 1464 C C . LYS A 1 175 ? 23.843 -2.071 -9.708 1.00 80.25 175 LYS A C 1
ATOM 1466 O O . LYS A 1 175 ? 24.878 -2.686 -9.440 1.00 80.25 175 LYS A O 1
ATOM 1471 N N . PHE A 1 176 ? 22.637 -2.539 -9.391 1.00 79.62 176 PHE A N 1
ATOM 1472 C CA . PHE A 1 176 ? 22.421 -3.686 -8.502 1.00 79.62 176 PHE A CA 1
ATOM 1473 C C . PHE A 1 176 ? 21.687 -4.852 -9.162 1.00 79.62 176 PHE A C 1
ATOM 1475 O O . PHE A 1 176 ? 21.761 -5.966 -8.651 1.00 79.62 176 PHE A O 1
ATOM 1482 N N . ILE A 1 177 ? 21.043 -4.637 -10.311 1.00 84.06 177 ILE A N 1
ATOM 1483 C CA . ILE A 1 177 ? 20.117 -5.599 -10.919 1.00 84.06 177 ILE A CA 1
ATOM 1484 C C . ILE A 1 177 ? 20.694 -7.002 -11.108 1.00 84.06 177 ILE A C 1
ATOM 1486 O O . ILE A 1 177 ? 20.053 -7.982 -10.750 1.00 84.06 177 ILE A O 1
ATOM 1490 N N . LYS A 1 178 ? 21.945 -7.109 -11.570 1.00 81.94 178 LYS A N 1
ATOM 1491 C CA . LYS A 1 178 ? 22.610 -8.402 -11.808 1.00 81.94 178 LYS A CA 1
ATOM 1492 C C . LYS A 1 178 ? 22.913 -9.185 -10.531 1.00 81.94 178 LYS A C 1
ATOM 1494 O O . LYS A 1 178 ? 23.284 -10.348 -10.612 1.00 81.94 178 LYS A O 1
ATOM 1499 N N . LYS A 1 179 ? 22.832 -8.534 -9.371 1.00 80.69 179 LYS A N 1
ATOM 1500 C CA . LYS A 1 179 ? 23.088 -9.149 -8.070 1.00 80.69 179 LYS A CA 1
ATOM 1501 C C . LYS A 1 179 ? 21.791 -9.634 -7.423 1.00 80.69 179 LYS A C 1
ATOM 1503 O O . LYS A 1 179 ? 21.844 -10.478 -6.548 1.00 80.69 179 LYS A O 1
ATOM 1508 N N . ILE A 1 180 ? 20.629 -9.130 -7.830 1.00 82.62 180 ILE A N 1
ATOM 1509 C CA . ILE A 1 180 ? 19.363 -9.421 -7.155 1.00 82.62 180 ILE A CA 1
ATOM 1510 C C . ILE A 1 180 ? 18.786 -10.747 -7.668 1.00 82.62 180 ILE A C 1
ATOM 1512 O O . ILE A 1 180 ? 18.389 -10.858 -8.820 1.00 82.62 180 ILE A O 1
ATOM 1516 N N . GLU A 1 181 ? 18.700 -11.740 -6.782 1.00 86.88 181 GLU A N 1
ATOM 1517 C CA . GLU A 1 181 ? 18.126 -13.072 -7.063 1.00 86.88 181 GLU A CA 1
ATOM 1518 C C . GLU A 1 181 ? 16.656 -13.203 -6.617 1.00 86.88 181 GLU A C 1
ATOM 1520 O O . GLU A 1 181 ? 16.059 -14.277 -6.673 1.00 86.88 181 GLU A O 1
ATOM 1525 N N . LYS A 1 182 ? 16.067 -12.113 -6.118 1.00 90.44 182 LYS A N 1
ATOM 1526 C CA . LYS A 1 182 ? 14.681 -12.052 -5.635 1.00 90.44 182 LYS A CA 1
ATOM 1527 C C . LYS A 1 182 ? 13.779 -11.396 -6.688 1.00 90.44 182 LYS A C 1
ATOM 1529 O O . LYS A 1 182 ? 14.283 -10.617 -7.499 1.00 90.44 182 LYS A O 1
ATOM 1534 N N . PRO A 1 183 ? 12.453 -11.636 -6.653 1.00 95.00 183 PRO A N 1
ATOM 1535 C CA . PRO A 1 183 ? 11.497 -10.833 -7.404 1.00 95.00 183 PRO A CA 1
ATOM 1536 C C . PRO A 1 183 ? 11.753 -9.341 -7.189 1.00 95.00 183 PRO A C 1
ATOM 1538 O O . PRO A 1 183 ? 11.889 -8.879 -6.053 1.00 95.00 183 PRO A O 1
ATOM 1541 N N . LEU A 1 184 ? 11.844 -8.609 -8.293 1.00 93.69 184 LEU A N 1
ATOM 1542 C CA . LEU A 1 184 ? 12.311 -7.233 -8.311 1.00 93.69 184 LEU A CA 1
ATOM 1543 C C . LEU A 1 184 ? 11.255 -6.314 -8.908 1.00 93.69 184 LEU A C 1
ATOM 1545 O O . LEU A 1 184 ? 10.804 -6.515 -10.035 1.00 93.69 184 LEU A O 1
ATOM 1549 N N . TYR A 1 185 ? 10.897 -5.290 -8.155 1.00 95.94 185 TYR A N 1
ATOM 1550 C CA . TYR A 1 185 ? 9.972 -4.245 -8.550 1.00 95.94 185 TYR A CA 1
ATOM 1551 C C . TYR A 1 185 ? 10.707 -2.909 -8.598 1.00 95.94 185 TYR A C 1
ATOM 1553 O O . TYR A 1 185 ? 11.671 -2.697 -7.860 1.00 95.94 185 TYR A O 1
ATOM 1561 N N . VAL A 1 186 ? 10.258 -2.018 -9.477 1.00 94.81 186 VAL A N 1
ATOM 1562 C CA . VAL A 1 186 ? 10.826 -0.675 -9.630 1.00 94.81 186 VAL A CA 1
ATOM 1563 C C . VAL A 1 186 ? 9.760 0.391 -9.414 1.00 94.81 186 VAL A C 1
ATOM 1565 O O . VAL A 1 186 ? 8.630 0.226 -9.868 1.00 94.81 186 VAL A O 1
ATOM 1568 N N . TYR A 1 187 ? 10.134 1.486 -8.756 1.00 95.12 187 TYR A N 1
ATOM 1569 C CA . TYR A 1 187 ? 9.308 2.680 -8.552 1.00 95.12 187 TYR A CA 1
ATOM 1570 C C . TYR A 1 187 ? 10.164 3.951 -8.728 1.00 95.12 187 TYR A C 1
ATOM 1572 O O . TYR A 1 187 ? 11.381 3.867 -8.730 1.00 95.12 187 TYR A O 1
ATOM 1580 N N . ASN A 1 188 ? 9.642 5.156 -8.914 1.00 87.44 188 ASN A N 1
ATOM 1581 C CA . ASN A 1 188 ? 8.464 5.450 -9.720 1.00 87.44 188 ASN A CA 1
ATOM 1582 C C . ASN A 1 188 ? 8.933 5.528 -11.178 1.00 87.44 188 ASN A C 1
ATOM 1584 O O . ASN A 1 188 ? 9.886 6.247 -11.481 1.00 87.44 188 ASN A O 1
ATOM 1588 N N . CYS A 1 189 ? 8.306 4.768 -12.074 1.00 91.12 189 CYS A N 1
ATOM 1589 C CA . CYS A 1 189 ? 8.642 4.783 -13.497 1.00 91.12 189 CYS A CA 1
ATOM 1590 C C . CYS A 1 189 ? 7.365 4.961 -14.321 1.00 91.12 189 CYS A C 1
ATOM 1592 O O . CYS A 1 189 ? 6.440 4.155 -14.226 1.00 91.12 189 CYS A O 1
ATOM 1594 N N . ASN A 1 190 ? 7.295 6.034 -15.105 1.00 93.69 190 ASN A N 1
ATOM 1595 C CA . ASN A 1 190 ? 6.064 6.538 -15.718 1.00 93.69 190 ASN A CA 1
ATOM 1596 C C . ASN A 1 190 ? 5.973 6.280 -17.229 1.00 93.69 190 ASN A C 1
ATOM 1598 O O . ASN A 1 190 ? 4.897 6.397 -17.828 1.00 93.69 190 ASN A O 1
ATOM 1602 N N . SER A 1 191 ? 7.070 5.823 -17.827 1.00 90.31 191 SER A N 1
ATOM 1603 C CA . SER A 1 191 ? 7.160 5.398 -19.222 1.00 90.31 191 SER A CA 1
ATOM 1604 C C . SER A 1 191 ? 8.197 4.281 -19.386 1.00 90.31 191 SER A C 1
ATOM 1606 O O . SER A 1 191 ? 9.034 4.060 -18.511 1.00 90.31 191 SER A O 1
ATOM 1608 N N . LYS A 1 192 ? 8.158 3.531 -20.493 1.00 87.31 192 LYS A N 1
ATOM 1609 C CA . LYS A 1 192 ? 9.156 2.468 -20.733 1.00 87.31 192 LYS A CA 1
ATOM 1610 C C . LYS A 1 192 ? 10.537 3.055 -21.006 1.00 87.31 192 LYS A C 1
ATOM 1612 O O . LYS A 1 192 ? 11.538 2.409 -20.721 1.00 87.31 192 LYS A O 1
ATOM 1617 N N . GLU A 1 193 ? 10.563 4.260 -21.551 1.00 89.75 193 GLU A N 1
ATOM 1618 C CA . GLU A 1 193 ? 11.741 5.031 -21.920 1.00 89.75 193 GLU A CA 1
ATOM 1619 C C . GLU A 1 193 ? 12.508 5.523 -20.684 1.00 89.75 193 GLU A C 1
ATOM 1621 O O . GLU A 1 193 ? 13.724 5.675 -20.739 1.00 89.75 193 GLU A O 1
ATOM 1626 N N . GLU A 1 194 ? 11.822 5.715 -19.552 1.00 91.56 194 GLU A N 1
ATOM 1627 C CA . GLU A 1 194 ? 12.442 6.079 -18.272 1.00 91.56 194 GLU A CA 1
ATOM 1628 C C . GLU A 1 194 ? 13.169 4.916 -17.587 1.00 91.56 194 GLU A C 1
ATOM 1630 O O . GLU A 1 194 ? 13.975 5.156 -16.685 1.00 91.56 194 GLU A O 1
ATOM 1635 N N . LEU A 1 195 ? 12.888 3.660 -17.952 1.00 91.19 195 LEU A N 1
ATOM 1636 C CA . LEU A 1 195 ? 13.494 2.506 -17.288 1.00 91.19 195 LEU A CA 1
ATOM 1637 C C . LEU A 1 195 ? 15.011 2.506 -17.468 1.00 91.19 195 LEU A C 1
ATOM 1639 O O . LEU A 1 195 ? 15.527 2.381 -18.577 1.00 91.19 195 LEU A O 1
ATOM 1643 N N . THR A 1 196 ? 15.744 2.536 -16.356 1.00 90.88 196 THR A N 1
ATOM 1644 C CA . THR A 1 196 ? 17.218 2.510 -16.393 1.00 90.88 196 THR A CA 1
ATOM 1645 C C . THR A 1 196 ? 17.791 1.093 -16.516 1.00 90.88 196 THR A C 1
ATOM 1647 O O . THR A 1 196 ? 19.008 0.893 -16.483 1.00 90.88 196 THR A O 1
ATOM 1650 N N . CYS A 1 197 ? 16.926 0.084 -16.639 1.00 89.06 197 CYS A N 1
ATOM 1651 C CA . CYS A 1 197 ? 17.301 -1.315 -16.774 1.00 89.06 197 CYS A CA 1
ATOM 1652 C C . CYS A 1 197 ? 16.362 -2.070 -17.723 1.00 89.06 197 CYS A C 1
ATOM 1654 O O . CYS A 1 197 ? 15.256 -1.629 -18.030 1.00 89.06 197 CYS A O 1
ATOM 1656 N N . GLU A 1 198 ? 16.798 -3.240 -18.191 1.00 89.00 198 GLU A N 1
ATOM 1657 C CA . GLU A 1 198 ? 15.978 -4.049 -19.088 1.00 89.00 198 GLU A CA 1
ATOM 1658 C C . GLU A 1 198 ? 14.785 -4.675 -18.347 1.00 89.00 198 GLU A C 1
ATOM 1660 O O . GLU A 1 198 ? 14.948 -5.410 -17.372 1.00 89.00 198 GLU A O 1
ATOM 1665 N N . SER A 1 199 ? 13.578 -4.471 -18.879 1.00 89.12 199 SER A N 1
ATOM 1666 C CA . SER A 1 199 ? 12.322 -4.953 -18.277 1.00 89.12 199 SER A CA 1
ATOM 1667 C C . SER A 1 199 ? 12.254 -6.466 -18.021 1.00 89.12 199 SER A C 1
ATOM 1669 O O . SER A 1 199 ? 11.485 -6.900 -17.166 1.00 89.12 199 SER A O 1
ATOM 1671 N N . ARG A 1 200 ? 13.064 -7.289 -18.707 1.00 90.56 200 ARG A N 1
ATOM 1672 C CA . ARG A 1 200 ? 13.123 -8.747 -18.477 1.00 90.56 200 ARG A CA 1
ATOM 1673 C C . ARG A 1 200 ? 13.614 -9.134 -17.080 1.00 90.56 200 ARG A C 1
ATOM 1675 O O . ARG A 1 200 ? 13.356 -10.250 -16.646 1.00 90.56 200 ARG A O 1
ATOM 1682 N N . PHE A 1 201 ? 14.31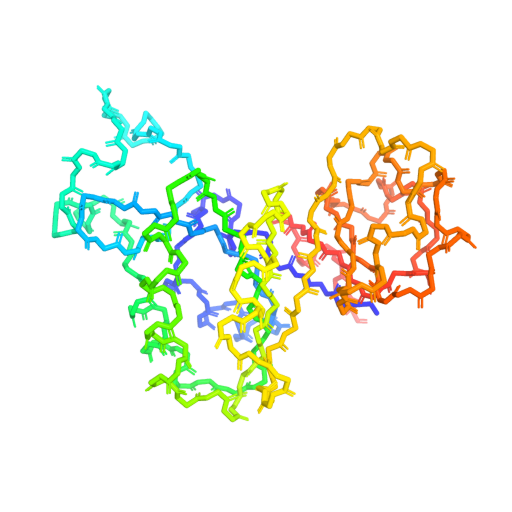3 -8.235 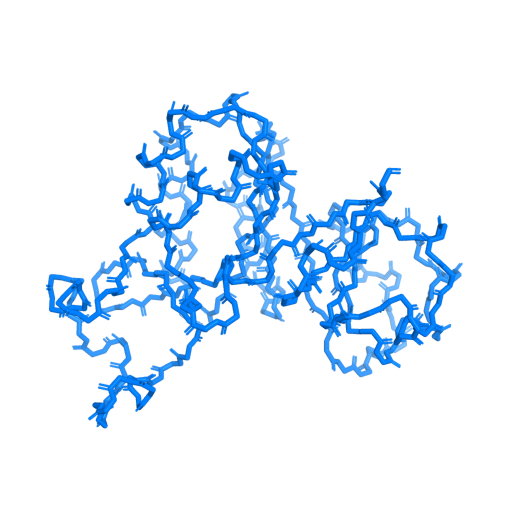-16.393 1.00 91.25 201 PHE A N 1
ATOM 1683 C CA . PHE A 1 201 ? 14.775 -8.447 -15.022 1.00 91.25 201 PHE A CA 1
ATOM 1684 C C . PHE A 1 201 ? 13.725 -8.054 -13.971 1.00 91.25 201 PHE A C 1
ATOM 1686 O O . PHE A 1 201 ? 13.925 -8.302 -12.785 1.00 91.25 201 PHE A O 1
ATOM 1693 N N . LEU A 1 202 ? 12.615 -7.433 -14.385 1.00 93.25 202 LEU A N 1
ATOM 1694 C CA . LEU A 1 202 ? 11.613 -6.878 -13.483 1.00 93.25 202 LEU A CA 1
ATOM 1695 C C . LEU A 1 202 ? 10.391 -7.795 -13.367 1.00 93.25 202 LEU A C 1
ATOM 1697 O O . LEU A 1 202 ? 9.761 -8.193 -14.350 1.00 93.25 202 LEU A O 1
ATOM 1701 N N . SER A 1 203 ? 10.006 -8.071 -12.126 1.00 95.62 203 SER A N 1
ATOM 1702 C CA . SER A 1 203 ? 8.723 -8.682 -11.776 1.00 95.62 203 SER A CA 1
ATOM 1703 C C . SER A 1 203 ? 7.571 -7.691 -11.949 1.00 95.62 203 SER A C 1
ATOM 1705 O O . SER A 1 203 ? 6.503 -8.085 -12.424 1.00 95.62 203 SER A O 1
ATOM 1707 N N . GLY A 1 204 ? 7.786 -6.403 -11.670 1.00 95.44 204 GLY A N 1
ATOM 1708 C CA . GLY A 1 204 ? 6.780 -5.366 -11.892 1.00 95.44 204 GLY A CA 1
ATOM 1709 C C . GLY A 1 204 ? 7.300 -3.933 -11.801 1.00 95.44 204 GLY A C 1
ATOM 1710 O O . GLY A 1 204 ? 8.443 -3.700 -11.415 1.00 95.44 204 GLY A O 1
ATOM 1711 N N . ILE A 1 205 ? 6.442 -2.981 -12.159 1.00 96.31 205 ILE A N 1
ATOM 1712 C CA . ILE A 1 205 ? 6.698 -1.538 -12.058 1.00 96.31 205 ILE A CA 1
ATOM 1713 C C . ILE A 1 205 ? 5.542 -0.874 -11.319 1.00 96.31 205 ILE A C 1
ATOM 1715 O O . ILE A 1 205 ? 4.383 -1.124 -11.649 1.00 96.31 205 ILE A O 1
ATOM 1719 N N . ILE A 1 206 ? 5.875 -0.010 -10.367 1.00 97.06 206 ILE A N 1
ATOM 1720 C CA . ILE A 1 206 ? 4.966 0.926 -9.712 1.00 97.06 206 ILE A CA 1
ATOM 1721 C C . ILE A 1 206 ? 5.002 2.242 -10.497 1.00 97.06 206 ILE A C 1
ATOM 1723 O O . ILE A 1 206 ? 6.070 2.821 -10.716 1.00 97.06 206 ILE A O 1
ATOM 1727 N N . THR A 1 207 ? 3.836 2.675 -10.973 1.00 96.75 207 THR A N 1
ATOM 1728 C CA . THR A 1 207 ? 3.710 3.783 -11.927 1.00 96.75 207 THR A CA 1
ATOM 172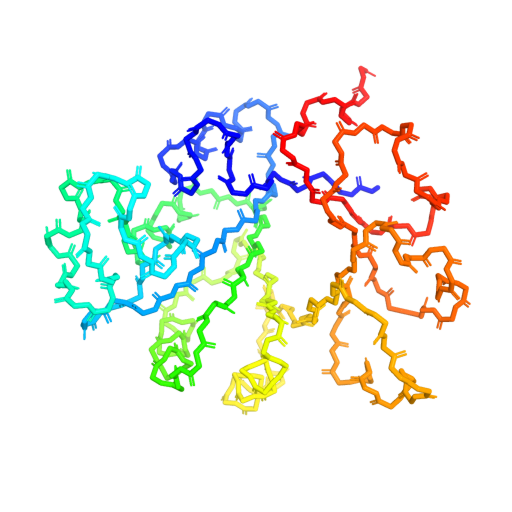9 C C . THR A 1 207 ? 2.467 4.624 -11.673 1.00 96.75 207 THR A C 1
ATOM 1731 O O . THR A 1 207 ? 1.406 4.085 -11.348 1.00 96.75 207 THR A O 1
ATOM 1734 N N . ASP A 1 208 ? 2.585 5.933 -11.883 1.00 96.81 208 ASP A N 1
ATOM 1735 C CA . ASP A 1 208 ? 1.450 6.861 -11.870 1.00 96.81 208 ASP A CA 1
ATOM 1736 C C . ASP A 1 208 ? 0.548 6.676 -13.105 1.00 96.81 208 ASP A C 1
ATOM 1738 O O . ASP A 1 208 ? -0.633 7.024 -13.086 1.00 96.81 208 ASP A O 1
ATOM 1742 N N . PHE A 1 209 ? 1.086 6.093 -14.184 1.00 95.50 209 PHE A N 1
ATOM 1743 C CA . PHE A 1 209 ? 0.407 5.958 -15.474 1.00 95.50 209 PHE A CA 1
ATOM 1744 C C . PHE A 1 209 ? 0.333 4.490 -15.918 1.00 95.50 209 PHE A C 1
ATOM 1746 O O . PHE A 1 209 ? 0.937 4.098 -16.922 1.00 95.50 209 PHE A O 1
ATOM 1753 N N . PRO A 1 210 ? -0.446 3.638 -15.224 1.00 94.56 210 PRO A N 1
ATOM 1754 C CA . PRO A 1 210 ? -0.483 2.199 -15.500 1.00 94.56 210 PRO A CA 1
ATOM 1755 C C . PRO A 1 210 ? -0.947 1.859 -16.923 1.00 94.56 210 PRO A C 1
ATOM 1757 O O . PRO A 1 210 ? -0.562 0.833 -17.487 1.00 94.56 210 PRO A O 1
ATOM 1760 N N . PHE A 1 211 ? -1.745 2.728 -17.543 1.00 93.25 211 PHE A N 1
ATOM 1761 C CA . PHE A 1 211 ? -2.229 2.527 -18.906 1.00 93.25 211 PHE A CA 1
ATOM 1762 C C . PHE A 1 211 ? -1.135 2.704 -19.972 1.00 93.25 211 PHE A C 1
ATOM 1764 O O . PHE A 1 211 ? -1.249 2.089 -21.029 1.00 93.25 211 PHE A O 1
ATOM 1771 N N . ASN A 1 212 ? -0.032 3.407 -19.677 1.00 91.06 212 ASN A N 1
ATOM 1772 C CA . ASN A 1 212 ? 1.116 3.538 -20.592 1.00 91.06 212 ASN A CA 1
ATOM 1773 C C . ASN A 1 212 ? 1.858 2.207 -20.8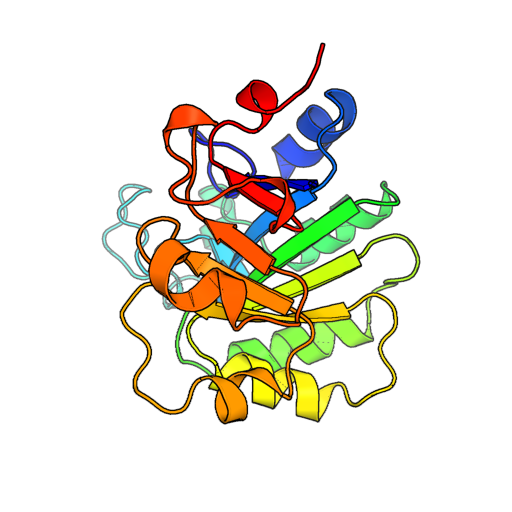02 1.00 91.06 212 ASN A C 1
ATOM 1775 O O . ASN A 1 212 ? 2.565 2.011 -21.791 1.00 91.06 212 ASN A O 1
ATOM 1779 N N . PHE A 1 213 ? 1.705 1.269 -19.866 1.00 87.38 213 PHE A N 1
ATOM 1780 C CA . PHE A 1 213 ? 2.403 -0.014 -19.888 1.00 87.38 213 PHE A CA 1
ATOM 1781 C C . PHE A 1 213 ? 1.546 -1.161 -20.423 1.00 87.38 213 PHE A C 1
ATOM 1783 O O . PHE A 1 213 ? 2.066 -2.266 -20.618 1.00 87.38 213 PHE A O 1
ATOM 1790 N N . LYS A 1 214 ? 0.263 -0.918 -20.719 1.00 71.69 214 LYS A N 1
ATOM 1791 C CA . LYS A 1 214 ? -0.575 -1.916 -21.382 1.00 71.69 214 LYS A CA 1
ATOM 1792 C C . LYS A 1 214 ? -0.070 -2.168 -22.800 1.00 71.69 214 LYS A C 1
ATOM 1794 O O . LYS A 1 214 ? 0.229 -1.245 -23.550 1.00 71.69 214 LYS A O 1
ATOM 1799 N N . ARG A 1 215 ? 0.059 -3.444 -23.158 1.00 59.50 215 ARG A N 1
ATOM 1800 C CA . ARG A 1 215 ? 0.164 -3.847 -24.563 1.00 59.50 215 ARG A CA 1
ATOM 1801 C C . ARG A 1 215 ? -1.254 -3.830 -25.138 1.00 59.50 215 ARG A C 1
ATOM 1803 O O . ARG A 1 215 ? -2.151 -4.354 -24.478 1.00 59.50 215 ARG A O 1
ATOM 1810 N N . ASN A 1 216 ? -1.423 -3.190 -26.297 1.00 46.41 216 ASN A N 1
ATOM 1811 C CA . ASN A 1 216 ? -2.592 -3.403 -27.155 1.00 46.41 216 ASN A CA 1
ATOM 1812 C C . ASN A 1 216 ? -2.676 -4.876 -27.559 1.00 46.41 216 ASN A C 1
ATOM 1814 O O . ASN A 1 216 ? -1.591 -5.483 -27.735 1.00 46.41 216 ASN A O 1
#

Organism: NCBI:txid1070528